Protein 5VR1 (pdb70)

Foldseek 3Di:
DADAVVPPNRHPVVD

Radius of gyration: 6.07 Å; Cα contacts (8 Å, |Δi|>4): 18; chains: 1; bounding box: 7×12×15 Å

Structure (mmCIF, N/CA/C/O backbone):
data_5VR1
#
_entry.id   5VR1
#
loop_
_atom_site.group_PDB
_atom_site.id
_atom_site.type_symbol
_atom_site.label_atom_id
_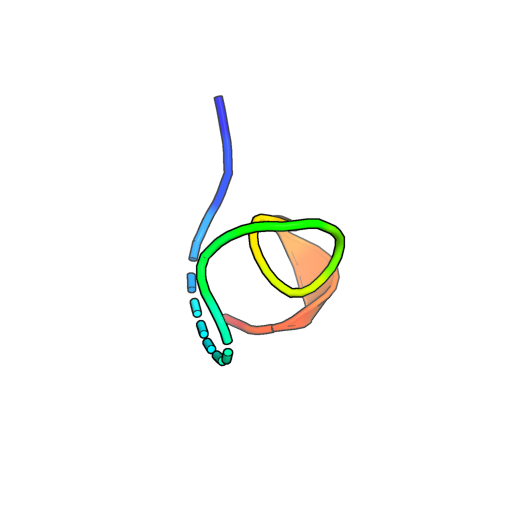atom_site.label_alt_id
_atom_site.label_comp_id
_atom_site.label_asym_id
_atom_site.label_entity_id
_atom_site.label_seq_id
_atom_site.pdbx_PDB_ins_code
_atom_site.Cartn_x
_atom_site.Cartn_y
_atom_site.Cartn_z
_atom_site.occupancy
_atom_site.B_iso_or_equiv
_atom_site.auth_seq_id
_atom_site.auth_comp_id
_atom_site.auth_asym_id
_atom_site.auth_atom_id
_atom_site.pdbx_PDB_model_num
ATOM 1 N N . ASP A 1 1 ? 1.328 0.000 0.000 1.00 4.00 1 ASP A N 1
ATOM 2 C CA . ASP A 1 1 ? 2.093 -0.001 -1.242 1.00 0.02 1 ASP A CA 1
ATOM 3 C C . ASP A 1 1 ? 2.955 -1.255 -1.348 1.00 74.34 1 ASP A C 1
ATOM 4 O O . ASP A 1 1 ? 4.182 -1.175 -1.416 1.00 14.22 1 ASP A O 1
ATOM 13 N N . CYS A 1 2 ? 2.305 -2.414 -1.362 1.00 75.11 2 CYS A N 1
ATOM 14 C CA . CYS A 1 2 ? 3.010 -3.686 -1.459 1.00 30.33 2 CYS A CA 1
ATOM 15 C C . CYS A 1 2 ? 2.059 -4.805 -1.873 1.00 61.54 2 CYS A C 1
ATOM 16 O O . CYS A 1 2 ? 0.887 -4.564 -2.162 1.00 53.04 2 CYS A O 1
ATOM 23 N N . CYS A 1 3 ? 2.572 -6.031 -1.900 1.00 5.20 3 CYS A N 1
ATOM 24 C CA . CYS A 1 3 ? 1.771 -7.188 -2.279 1.00 20.11 3 CYS A CA 1
ATOM 25 C C . CYS A 1 3 ? 1.887 -8.295 -1.235 1.00 74.20 3 CYS A C 1
ATOM 26 O O . CYS A 1 3 ? 2.764 -9.160 -1.285 1.00 21.33 3 CYS A O 1
ATOM 48 N N . CYS A 1 5 ? 2.784 -10.399 1.683 1.00 61.11 5 CYS A N 1
ATOM 49 C CA . CYS A 1 5 ? 3.137 -11.778 2.000 1.00 12.44 5 CYS A CA 1
ATOM 50 C C . CYS A 1 5 ? 3.160 -11.999 3.510 1.00 23.11 5 CYS A C 1
ATOM 51 O O . CYS A 1 5 ? 3.138 -11.065 4.315 1.00 52.23 5 CYS A O 1
ATOM 73 N N . ALA A 1 7 ? 4.123 -12.633 6.347 1.00 74.13 7 ALA A N 1
ATOM 74 C CA . ALA A 1 7 ? 4.779 -12.142 7.552 1.00 34.32 7 ALA A CA 1
ATOM 75 C C . ALA A 1 7 ? 4.175 -10.817 8.005 1.00 32.21 7 ALA A C 1
ATOM 76 O O . ALA A 1 7 ? 3.931 -10.609 9.193 1.00 41.42 7 ALA A O 1
ATOM 83 N N . GLY A 1 8 ? 3.936 -9.923 7.050 1.00 62.51 8 GLY A N 1
ATOM 84 C CA . GLY A 1 8 ? 3.364 -8.629 7.371 1.00 33.33 8 GLY A CA 1
ATOM 85 C C . GLY A 1 8 ? 4.420 -7.594 7.703 1.00 21.21 8 GLY A C 1
ATOM 86 O O . GLY A 1 8 ? 4.236 -6.405 7.445 1.00 22.11 8 GLY A O 1
ATOM 90 N N . ALA A 1 9 ? 5.529 -8.047 8.278 1.00 4.45 9 ALA A N 1
ATOM 91 C CA . ALA A 1 9 ? 6.619 -7.151 8.646 1.00 63.11 9 ALA A CA 1
ATOM 92 C C . ALA A 1 9 ? 7.334 -6.619 7.408 1.00 33.21 9 ALA A C 1
ATOM 93 O O . ALA A 1 9 ? 7.087 -5.495 6.972 1.00 42.41 9 ALA A O 1
ATOM 100 N N . VAL A 1 10 ? 8.221 -7.434 6.846 1.00 33.42 10 VAL A N 1
ATOM 101 C CA . VAL A 1 10 ? 8.971 -7.046 5.658 1.00 11.30 10 VAL A CA 1
ATOM 102 C C . VAL A 1 10 ? 8.464 -7.781 4.423 1.00 74.32 10 VAL A C 1
ATOM 103 O O . VAL A 1 10 ? 8.864 -7.478 3.299 1.00 42.21 10 VAL A O 1
ATOM 116 N N . ARG A 1 11 ? 7.579 -8.750 4.639 1.00 4.41 11 ARG A N 1
ATOM 117 C CA . ARG A 1 11 ? 7.017 -9.530 3.543 1.00 2.41 11 ARG A CA 1
ATOM 118 C C . ARG A 1 11 ? 6.103 -8.669 2.676 1.00 1.21 11 ARG A C 1
ATOM 119 O O . ARG A 1 11 ? 5.686 -9.082 1.594 1.00 73.40 11 ARG A O 1
ATOM 140 N N . CYS A 1 12 ? 5.795 -7.470 3.159 1.00 43.30 12 CYS A N 1
ATOM 141 C CA . CYS A 1 12 ? 4.930 -6.550 2.430 1.00 62.21 12 CYS A CA 1
ATOM 142 C C . CYS A 1 12 ? 5.700 -5.848 1.315 1.00 13.31 12 CYS A C 1
ATOM 143 O O . CYS A 1 12 ? 6.093 -4.689 1.453 1.00 23.41 12 CYS A O 1
ATOM 150 N N . ARG A 1 13 ? 5.910 -6.557 0.211 1.00 51.10 13 ARG A N 1
ATOM 151 C CA . ARG A 1 13 ? 6.633 -6.002 -0.927 1.00 73.33 13 ARG A CA 1
ATOM 152 C C . ARG A 1 13 ? 5.946 -6.371 -2.239 1.00 64.32 13 ARG A C 1
ATOM 153 O O . ARG A 1 13 ? 5.325 -7.429 -2.351 1.00 44.52 13 ARG A O 1
ATOM 174 N N . PHE A 1 14 ? 6.062 -5.493 -3.229 1.00 44.53 14 PHE A N 1
ATOM 175 C CA . PHE A 1 14 ? 5.452 -5.725 -4.533 1.00 42.12 14 PHE A CA 1
ATOM 176 C C . PHE A 1 14 ? 6.054 -6.957 -5.204 1.00 12.55 14 PHE A C 1
ATOM 177 O O . PHE A 1 14 ? 5.395 -7.628 -5.997 1.00 23.41 14 PHE A O 1
ATOM 194 N N . ALA A 1 15 ? 7.310 -7.246 -4.879 1.00 14.35 15 ALA A N 1
ATOM 195 C CA . ALA A 1 15 ? 8.000 -8.396 -5.447 1.00 62.43 15 ALA A CA 1
ATOM 196 C C . ALA A 1 15 ? 7.267 -9.693 -5.121 1.00 60.11 15 ALA A C 1
ATOM 197 O O . ALA A 1 15 ? 7.249 -10.627 -5.924 1.00 11.14 15 ALA A O 1
ATOM 204 N N . CYS A 1 16 ? 6.664 -9.745 -3.938 1.00 53.33 16 CYS A N 1
ATOM 205 C CA . CYS A 1 16 ? 5.930 -10.927 -3.505 1.00 34.33 16 CYS A CA 1
ATOM 206 C C . CYS A 1 16 ? 4.873 -11.319 -4.534 1.00 22.42 16 CYS A C 1
ATOM 207 O O . CYS A 1 16 ? 4.606 -12.503 -4.746 1.00 11.43 16 CYS A O 1
ATOM 214 N N . CYS A 1 17 ? 4.276 -10.318 -5.171 1.00 35.02 17 CYS A N 1
ATOM 215 C CA . CYS A 1 17 ? 3.248 -10.556 -6.178 1.00 23.15 17 CYS A CA 1
ATOM 216 C C . CYS A 1 17 ? 3.810 -11.358 -7.348 1.00 75.31 17 CYS A C 1
ATOM 217 O O . CYS A 1 17 ? 4.707 -10.900 -8.054 1.00 3.10 17 CYS A O 1
ATOM 227 N N . ASP A 1 1 ? 2.980 1.190 -0.435 1.00 32.04 1 ASP A N 2
ATOM 228 C CA . ASP A 1 1 ? 2.180 0.077 -0.932 1.00 62.34 1 ASP A CA 2
ATOM 229 C C . ASP A 1 1 ? 3.032 -1.179 -1.084 1.00 64.42 1 ASP A C 2
ATOM 230 O O . ASP A 1 1 ? 4.259 -1.105 -1.164 1.00 50.51 1 ASP A O 2
ATOM 239 N N . CYS A 1 2 ? 2.375 -2.333 -1.122 1.00 72.42 2 CYS A N 2
ATOM 240 C CA . CYS A 1 2 ? 3.071 -3.607 -1.263 1.00 11.43 2 CYS A CA 2
ATOM 241 C C . CYS A 1 2 ? 2.109 -4.707 -1.703 1.00 3.30 2 CYS A C 2
ATOM 242 O O . CYS A 1 2 ? 0.937 -4.449 -1.978 1.00 10.44 2 CYS A O 2
ATOM 249 N N . CYS A 1 3 ? 2.613 -5.934 -1.768 1.00 25.42 3 CYS A N 2
ATOM 250 C CA . CYS A 1 3 ? 1.801 -7.075 -2.174 1.00 42.35 3 CYS A CA 2
ATOM 251 C C . CYS A 1 3 ? 1.914 -8.211 -1.162 1.00 74.24 3 CYS A C 2
ATOM 252 O O . CYS A 1 3 ? 2.776 -9.089 -1.248 1.00 50.50 3 CYS A O 2
ATOM 274 N N . CYS A 1 5 ? 2.796 -10.391 1.800 1.00 33.53 5 CYS A N 2
ATOM 275 C CA . CYS A 1 5 ? 3.124 -11.782 2.091 1.00 43.22 5 CYS A CA 2
ATOM 276 C C . CYS A 1 5 ? 3.184 -12.023 3.596 1.00 22.44 5 CYS A C 2
ATOM 277 O O . CYS A 1 5 ? 3.268 -11.101 4.410 1.00 14.42 5 CYS A O 2
ATOM 299 N N . ALA A 1 7 ? 4.194 -12.770 6.389 1.00 34.42 7 ALA A N 2
ATOM 300 C CA . ALA A 1 7 ? 4.931 -12.350 7.574 1.00 30.22 7 ALA A CA 2
ATOM 301 C C . ALA A 1 7 ? 4.392 -11.031 8.117 1.00 45.34 7 ALA A C 2
ATOM 302 O O . ALA A 1 7 ? 4.220 -10.869 9.324 1.00 40.21 7 ALA A O 2
ATOM 309 N N . GLY A 1 8 ? 4.129 -10.089 7.216 1.00 40.14 8 GLY A N 2
ATOM 310 C CA . GLY A 1 8 ? 3.614 -8.795 7.624 1.00 74.21 8 GLY A CA 2
ATOM 311 C C . GLY A 1 8 ? 4.717 -7.809 7.952 1.00 51.10 8 GLY A C 2
ATOM 312 O O . GLY A 1 8 ? 4.556 -6.603 7.765 1.00 23.14 8 GLY A O 2
ATOM 316 N N . ALA A 1 9 ? 5.840 -8.322 8.444 1.00 51.31 9 ALA A N 2
ATOM 317 C CA . ALA A 1 9 ? 6.974 -7.478 8.799 1.00 41.55 9 ALA A CA 2
ATOM 318 C C . ALA A 1 9 ? 7.616 -6.871 7.556 1.00 44.42 9 ALA A C 2
ATOM 319 O O . ALA A 1 9 ? 7.370 -5.712 7.220 1.00 73.21 9 ALA A O 2
ATOM 326 N N . VAL A 1 10 ? 8.442 -7.660 6.877 1.00 65.14 10 VAL A N 2
ATOM 327 C CA . VAL A 1 10 ? 9.120 -7.200 5.670 1.00 23.34 10 VAL A CA 2
ATOM 328 C C . VAL A 1 10 ? 8.581 -7.909 4.433 1.00 21.10 10 VAL A C 2
ATOM 329 O O . VAL A 1 10 ? 8.990 -7.616 3.310 1.00 64.05 10 VAL A O 2
ATOM 342 N N . ARG A 1 11 ? 7.660 -8.843 4.647 1.00 52.20 11 ARG A N 2
ATOM 343 C CA . ARG A 1 11 ? 7.064 -9.594 3.549 1.00 64.42 11 ARG A CA 2
ATOM 344 C C . ARG A 1 11 ? 6.154 -8.702 2.710 1.00 33.43 11 ARG A C 2
ATOM 345 O O . ARG A 1 11 ? 5.695 -9.098 1.638 1.00 32.23 11 ARG A O 2
ATOM 366 N N . CYS A 1 12 ? 5.896 -7.497 3.206 1.00 54.21 12 CYS A N 2
ATOM 367 C CA . CYS A 1 12 ? 5.039 -6.548 2.504 1.00 23.22 12 CYS A CA 2
ATOM 368 C C . CYS A 1 12 ? 5.803 -5.854 1.381 1.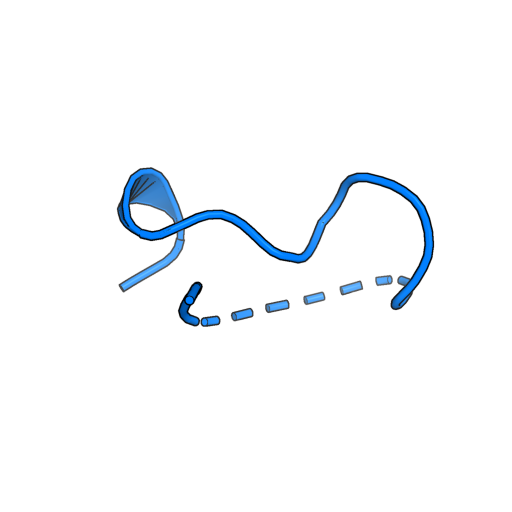00 44.35 12 CYS A C 2
ATOM 369 O O . CYS A 1 12 ? 6.251 -4.717 1.531 1.00 42.22 12 CYS A O 2
ATOM 376 N N . ARG A 1 13 ? 5.948 -6.546 0.255 1.00 12.41 13 ARG A N 2
ATOM 377 C CA . ARG A 1 13 ? 6.658 -5.996 -0.894 1.00 21.44 13 ARG A CA 2
ATOM 378 C C . ARG A 1 13 ? 5.916 -6.306 -2.190 1.00 51.34 13 ARG A C 2
ATOM 379 O O . ARG A 1 13 ? 5.281 -7.352 -2.320 1.00 73.41 13 ARG A O 2
ATOM 400 N N . PHE A 1 14 ? 6.000 -5.388 -3.148 1.00 2.13 14 PHE A N 2
ATOM 401 C CA . PHE A 1 14 ? 5.336 -5.562 -4.434 1.00 54.51 14 PHE A CA 2
ATOM 402 C C . PHE A 1 14 ? 5.932 -6.739 -5.200 1.00 2.30 14 PHE A C 2
ATOM 403 O O . PHE A 1 14 ? 5.263 -7.358 -6.027 1.00 24.14 14 PHE A O 2
ATOM 420 N N . ALA A 1 15 ? 7.196 -7.041 -4.919 1.00 14.42 15 ALA A N 2
ATOM 421 C CA . ALA A 1 15 ? 7.883 -8.143 -5.579 1.00 74.42 15 ALA A CA 2
ATOM 422 C C . ALA A 1 15 ? 7.148 -9.461 -5.355 1.00 4.13 15 ALA A C 2
ATOM 423 O O . ALA A 1 15 ? 7.180 -10.354 -6.202 1.00 41.43 15 ALA A O 2
ATOM 430 N N . CYS A 1 16 ? 6.488 -9.577 -4.207 1.00 50.24 16 CYS A N 2
ATOM 431 C CA . CYS A 1 16 ? 5.746 -10.786 -3.870 1.00 43.31 16 CYS A CA 2
ATOM 432 C C . CYS A 1 16 ? 4.689 -11.088 -4.928 1.00 13.12 16 CYS A C 2
ATOM 433 O O . CYS A 1 16 ? 4.444 -12.247 -5.264 1.00 65.02 16 CYS A O 2
ATOM 440 N N . CYS A 1 17 ? 4.064 -10.037 -5.449 1.00 31.22 17 CYS A N 2
ATOM 441 C CA . CYS A 1 17 ? 3.032 -10.188 -6.468 1.00 24.21 17 CYS A CA 2
ATOM 442 C C . CYS A 1 17 ? 3.578 -10.922 -7.690 1.00 20.15 17 CYS A C 2
ATOM 443 O O . CYS A 1 17 ? 3.045 -11.955 -8.095 1.00 42.41 17 CYS A O 2
ATOM 453 N N . ASP A 1 1 ? 2.657 0.869 0.216 1.00 23.14 1 ASP A N 3
ATOM 454 C CA . ASP A 1 1 ? 2.179 0.073 -0.908 1.00 43.24 1 ASP A CA 3
ATOM 455 C C . ASP A 1 1 ? 3.013 -1.194 -1.071 1.00 34.35 1 ASP A C 3
ATOM 456 O O . ASP A 1 1 ? 4.239 -1.136 -1.169 1.00 13.34 1 ASP A O 3
ATOM 465 N N . CYS A 1 2 ? 2.339 -2.340 -1.097 1.00 3.51 2 CYS A N 3
ATOM 466 C CA . CYS A 1 2 ? 3.016 -3.622 -1.245 1.00 65.04 2 CYS A CA 3
ATOM 467 C C . CYS A 1 2 ? 2.033 -4.711 -1.664 1.00 31.35 2 CYS A C 3
ATOM 468 O O . CYS A 1 2 ? 0.859 -4.440 -1.915 1.00 54.42 2 CYS A O 3
ATOM 475 N N . CYS A 1 3 ? 2.521 -5.945 -1.735 1.00 73.22 3 CYS A N 3
ATOM 476 C CA . CYS A 1 3 ? 1.687 -7.076 -2.123 1.00 34.55 3 CYS A CA 3
ATOM 477 C C . CYS A 1 3 ? 1.807 -8.212 -1.111 1.00 33.52 3 CYS A C 3
ATOM 478 O O . CYS A 1 3 ? 2.665 -9.093 -1.206 1.00 74.30 3 CYS A O 3
ATOM 500 N N . CYS A 1 5 ? 2.741 -10.414 1.696 1.00 54.11 5 CYS A N 3
ATOM 501 C CA . CYS A 1 5 ? 3.074 -11.807 1.964 1.00 22.54 5 CYS A CA 3
ATOM 502 C C . CYS A 1 5 ? 3.142 -12.071 3.466 1.00 62.01 5 CYS A C 3
ATOM 503 O O . CYS A 1 5 ? 3.169 -11.159 4.296 1.00 43.04 5 CYS A O 3
ATOM 525 N N . ALA A 1 7 ? 4.182 -12.806 6.250 1.00 21.34 7 ALA A N 3
ATOM 526 C CA . ALA A 1 7 ? 4.890 -12.365 7.446 1.00 54.22 7 ALA A CA 3
ATOM 527 C C . ALA A 1 7 ? 4.326 -11.045 7.961 1.00 4.30 7 ALA A C 3
ATOM 528 O O . ALA A 1 7 ? 4.130 -10.869 9.163 1.00 71.13 7 ALA A O 3
ATOM 535 N N . GLY A 1 8 ? 4.069 -10.118 7.043 1.00 10.31 8 GLY A N 3
ATOM 536 C CA . GLY A 1 8 ? 3.532 -8.825 7.425 1.00 54.22 8 GLY A CA 3
ATOM 537 C C . GLY A 1 8 ? 4.618 -7.813 7.730 1.00 51.42 8 GLY A C 3
ATOM 538 O O . GLY A 1 8 ? 4.442 -6.616 7.503 1.00 12.13 8 GLY A O 3
ATOM 542 N N . ALA A 1 9 ? 5.744 -8.293 8.247 1.00 70.12 9 ALA A N 3
ATOM 543 C CA . ALA A 1 9 ? 6.863 -7.422 8.583 1.00 11.42 9 ALA A CA 3
ATOM 544 C C . ALA A 1 9 ? 7.535 -6.881 7.326 1.00 61.14 9 ALA A C 3
ATOM 545 O O . ALA A 1 9 ? 7.278 -5.752 6.908 1.00 15.13 9 ALA A O 3
ATOM 552 N N . VAL A 1 10 ? 8.399 -7.694 6.726 1.00 73.33 10 VAL A N 3
ATOM 553 C CA . VAL A 1 10 ? 9.108 -7.298 5.515 1.00 10.41 10 VAL A CA 3
ATOM 554 C C . VAL A 1 10 ? 8.514 -7.973 4.284 1.00 24.31 10 VAL A C 3
ATOM 555 O O . VAL A 1 10 ? 8.816 -7.598 3.151 1.00 4.12 10 VAL A O 3
ATOM 568 N N . ARG A 1 11 ? 7.668 -8.972 4.514 1.00 1.22 11 ARG A N 3
ATOM 569 C CA . ARG A 1 11 ? 7.032 -9.701 3.424 1.00 41.14 11 ARG A CA 3
ATOM 570 C C . ARG A 1 11 ? 6.114 -8.785 2.620 1.00 14.01 11 ARG A C 3
ATOM 571 O O . ARG A 1 11 ? 5.672 -9.136 1.526 1.00 51.05 11 ARG A O 3
ATOM 592 N N . CYS A 1 12 ? 5.830 -7.610 3.171 1.00 54.52 12 CYS A N 3
ATOM 593 C CA . CYS A 1 12 ? 4.963 -6.643 2.507 1.00 3.22 12 CYS A CA 3
ATOM 594 C C . CYS A 1 12 ? 5.716 -5.905 1.404 1.00 63.12 12 CYS A C 3
ATOM 595 O O . CYS A 1 12 ? 6.068 -4.735 1.554 1.00 43.02 12 CYS A O 3
ATOM 602 N N . ARG A 1 13 ? 5.960 -6.598 0.296 1.00 15.10 13 ARG A N 3
ATOM 603 C CA . ARG A 1 13 ? 6.671 -6.010 -0.832 1.00 42.52 13 ARG A CA 3
ATOM 604 C C . ARG A 1 13 ? 5.954 -6.311 -2.145 1.00 15.14 13 ARG A C 3
ATOM 605 O O . ARG A 1 13 ? 5.302 -7.346 -2.285 1.00 24.43 13 ARG A O 3
ATOM 626 N N . PHE A 1 14 ? 6.077 -5.399 -3.103 1.00 53.13 14 PHE A N 3
ATOM 627 C CA . PHE A 1 14 ? 5.439 -5.566 -4.404 1.00 33.01 14 PHE A CA 3
ATOM 628 C C . PHE A 1 14 ? 5.995 -6.787 -5.130 1.00 23.42 14 PHE A C 3
ATOM 629 O O . PHE A 1 14 ? 5.312 -7.401 -5.948 1.00 75.14 14 PHE A O 3
ATOM 646 N N . ALA A 1 15 ? 7.241 -7.133 -4.823 1.00 63.44 15 ALA A N 3
ATOM 647 C CA . ALA A 1 15 ? 7.890 -8.281 -5.445 1.00 20.44 15 ALA A CA 3
ATOM 648 C C . ALA A 1 15 ? 7.120 -9.567 -5.161 1.00 42.22 15 ALA A C 3
ATOM 649 O O . ALA A 1 15 ? 7.054 -10.462 -6.005 1.00 14.45 15 ALA A O 3
ATOM 656 N N . CYS A 1 16 ? 6.540 -9.653 -3.969 1.00 2.13 16 CYS A N 3
ATOM 657 C CA . CYS A 1 16 ? 5.776 -10.829 -3.573 1.00 34.42 16 CYS A CA 3
ATOM 658 C C . CYS A 1 16 ? 4.712 -11.163 -4.615 1.00 65.33 16 CYS A C 3
ATOM 659 O O . CYS A 1 16 ? 4.398 -12.331 -4.845 1.00 35.40 16 CYS A O 3
ATOM 666 N N . CYS A 1 17 ? 4.163 -10.130 -5.244 1.00 10.41 17 CYS A N 3
ATOM 667 C CA . CYS A 1 17 ? 3.135 -10.311 -6.262 1.00 24.31 17 CYS A CA 3
ATOM 668 C C . CYS A 1 17 ? 3.690 -11.068 -7.466 1.00 11.43 17 CYS A C 3
ATOM 669 O O . CYS A 1 17 ? 4.852 -10.902 -7.834 1.00 4.21 17 CYS A O 3
ATOM 679 N N . ASP A 1 1 ? 2.984 0.866 0.018 1.00 71.33 1 ASP A N 4
ATOM 680 C CA . ASP A 1 1 ? 2.458 0.015 -1.044 1.00 23.35 1 ASP A CA 4
ATOM 681 C C . ASP A 1 1 ? 3.275 -1.268 -1.166 1.00 42.23 1 ASP A C 4
ATOM 682 O O . ASP A 1 1 ? 4.504 -1.230 -1.232 1.00 43.12 1 ASP A O 4
ATOM 691 N N . CYS A 1 2 ? 2.585 -2.403 -1.196 1.00 15.44 2 CYS A N 4
ATOM 692 C CA . CYS A 1 2 ? 3.245 -3.698 -1.309 1.00 13.53 2 CYS A CA 4
ATOM 693 C C . CYS A 1 2 ? 2.256 -4.776 -1.740 1.00 74.44 2 CYS A C 4
ATOM 694 O O . CYS A 1 2 ? 1.093 -4.490 -2.028 1.00 1.42 2 CYS A O 4
ATOM 701 N N . CYS A 1 3 ? 2.725 -6.019 -1.783 1.00 43.33 3 CYS A N 4
ATOM 702 C CA . CYS A 1 3 ? 1.884 -7.142 -2.180 1.00 2.44 3 CYS A CA 4
ATOM 703 C C . CYS A 1 3 ? 1.959 -8.267 -1.151 1.00 40.35 3 CYS A C 4
ATOM 704 O O . CYS A 1 3 ? 2.802 -9.165 -1.216 1.00 14.10 3 CYS A O 4
ATOM 726 N N . CYS A 1 5 ? 2.773 -10.437 1.781 1.00 20.34 5 CYS A N 4
ATOM 727 C CA . CYS A 1 5 ? 3.070 -11.832 2.085 1.00 73.01 5 CYS A CA 4
ATOM 728 C C . CYS A 1 5 ? 3.104 -12.065 3.593 1.00 70.24 5 CYS A C 4
ATOM 729 O O . CYS A 1 5 ? 3.188 -11.139 4.402 1.00 14.41 5 CYS A O 4
ATOM 751 N N . ALA A 1 7 ? 4.061 -12.807 6.405 1.00 50.15 7 ALA A N 4
ATOM 752 C CA . ALA A 1 7 ? 4.786 -12.389 7.598 1.00 61.11 7 ALA A CA 4
ATOM 753 C C . ALA A 1 7 ? 4.264 -11.054 8.118 1.00 21.22 7 ALA A C 4
ATOM 754 O O . ALA A 1 7 ? 4.075 -10.877 9.321 1.00 53.32 7 ALA A O 4
ATOM 761 N N . GLY A 1 8 ? 4.034 -10.117 7.204 1.00 51.33 8 GLY A N 4
ATOM 762 C CA . GLY A 1 8 ? 3.537 -8.809 7.590 1.00 33.34 8 GLY A CA 4
ATOM 763 C C . GLY A 1 8 ? 4.653 -7.838 7.919 1.00 64.31 8 GLY A C 4
ATOM 764 O O . GLY A 1 8 ? 4.516 -6.632 7.716 1.00 61.42 8 GLY A O 4
ATOM 768 N N . ALA A 1 9 ? 5.762 -8.364 8.430 1.00 72.44 9 ALA A N 4
ATOM 769 C CA . ALA A 1 9 ? 6.907 -7.536 8.787 1.00 54.24 9 ALA A CA 4
ATOM 770 C C . ALA A 1 9 ? 7.583 -6.969 7.543 1.00 12.51 9 ALA A C 4
ATOM 771 O O . ALA A 1 9 ? 7.359 -5.816 7.173 1.00 14.14 9 ALA A O 4
ATOM 778 N N . VAL A 1 10 ? 8.412 -7.785 6.901 1.00 23.45 10 VAL A N 4
ATOM 779 C CA . VAL A 1 10 ? 9.121 -7.365 5.699 1.00 42.22 10 VAL A CA 4
ATOM 780 C C . VAL A 1 10 ? 8.565 -8.060 4.461 1.00 32.14 10 VAL A C 4
ATOM 781 O O . VAL A 1 10 ? 8.958 -7.755 3.336 1.00 42.34 10 VAL A O 4
ATOM 794 N N . ARG A 1 11 ? 7.647 -8.996 4.678 1.00 32.41 11 ARG A N 4
ATOM 795 C CA . ARG A 1 11 ? 7.036 -9.736 3.580 1.00 22.22 11 ARG A CA 4
ATOM 796 C C . ARG A 1 11 ? 6.153 -8.824 2.735 1.00 53.54 11 ARG A C 4
ATOM 797 O O . ARG A 1 11 ? 5.712 -9.200 1.648 1.00 24.42 11 ARG A O 4
ATOM 818 N N . CYS A 1 12 ? 5.897 -7.622 3.241 1.00 50.24 12 CYS A N 4
ATOM 819 C CA . CYS A 1 12 ? 5.066 -6.655 2.534 1.00 53.02 12 CYS A CA 4
ATOM 820 C C . CYS A 1 12 ? 5.858 -5.960 1.430 1.00 61.51 12 CYS A C 4
ATOM 821 O O . CYS A 1 12 ? 6.336 -4.839 1.606 1.00 75.43 12 CYS A O 4
ATOM 828 N N . ARG A 1 13 ? 5.993 -6.635 0.293 1.00 43.44 13 ARG A N 4
ATOM 829 C CA . ARG A 1 13 ? 6.728 -6.083 -0.840 1.00 21.35 13 ARG A CA 4
ATOM 830 C C . ARG A 1 13 ? 6.039 -6.430 -2.156 1.00 14.31 13 ARG A C 4
ATOM 831 O O . ARG A 1 13 ? 5.423 -7.488 -2.287 1.00 11.13 13 ARG A O 4
ATOM 852 N N . PHE A 1 14 ? 6.146 -5.531 -3.129 1.00 11.44 14 PHE A N 4
ATOM 853 C CA . PHE A 1 14 ? 5.532 -5.740 -4.434 1.00 74.15 14 PHE A CA 4
ATOM 854 C C . PHE A 1 14 ? 6.136 -6.956 -5.131 1.00 50.31 14 PHE A C 4
ATOM 855 O O . PHE A 1 14 ? 5.478 -7.614 -5.936 1.00 32.22 14 PHE A O 4
ATOM 872 N N . ALA A 1 15 ? 7.394 -7.246 -4.816 1.00 31.34 15 ALA A N 4
ATOM 873 C CA . ALA A 1 15 ? 8.087 -8.383 -5.409 1.00 43.32 15 ALA A CA 4
ATOM 874 C C . ALA A 1 15 ? 7.271 -9.662 -5.261 1.00 23.42 15 ALA A C 4
ATOM 875 O O . ALA A 1 15 ? 7.290 -10.528 -6.136 1.00 50.04 15 ALA A O 4
ATOM 882 N N . CYS A 1 16 ? 6.556 -9.776 -4.147 1.00 32.41 16 CYS A N 4
ATOM 883 C CA . CYS A 1 16 ? 5.734 -10.951 -3.882 1.00 54.15 16 CYS A CA 4
ATOM 884 C C . CYS A 1 16 ? 4.707 -11.157 -4.992 1.00 71.25 16 CYS A C 4
ATOM 885 O O . CYS A 1 16 ? 4.378 -12.290 -5.346 1.00 51.14 16 CYS A O 4
ATOM 892 N N . CYS A 1 17 ? 4.204 -10.055 -5.538 1.00 43.12 17 CYS A N 4
ATOM 893 C CA . CYS A 1 17 ? 3.215 -10.113 -6.608 1.00 3.13 17 CYS A CA 4
ATOM 894 C C . CYS A 1 17 ? 3.827 -10.683 -7.884 1.00 42.22 17 CYS A C 4
ATOM 895 O O . CYS A 1 17 ? 4.993 -10.435 -8.190 1.00 41.20 17 CYS A O 4
ATOM 905 N N . ASP A 1 1 ? 3.010 1.255 -0.779 1.00 25.11 1 ASP A N 5
ATOM 906 C CA . ASP A 1 1 ? 2.170 0.068 -0.887 1.00 15.33 1 ASP A CA 5
ATOM 907 C C . ASP A 1 1 ? 3.021 -1.190 -1.029 1.00 15.30 1 ASP A C 5
ATOM 908 O O . ASP A 1 1 ? 4.248 -1.117 -1.101 1.00 33.22 1 ASP A O 5
ATOM 917 N N . CYS A 1 2 ? 2.361 -2.343 -1.068 1.00 41.30 2 CYS A N 5
ATOM 918 C CA . CYS A 1 2 ? 3.056 -3.618 -1.200 1.00 12.50 2 CYS A CA 5
ATOM 919 C C . CYS A 1 2 ? 2.094 -4.718 -1.638 1.00 61.32 2 CYS A C 5
ATOM 920 O O . CYS A 1 2 ? 0.922 -4.460 -1.915 1.00 64.34 2 CYS A O 5
ATOM 927 N N . CYS A 1 3 ? 2.597 -5.947 -1.698 1.00 45.41 3 CYS A N 5
ATOM 928 C CA . CYS A 1 3 ? 1.785 -7.088 -2.102 1.00 40.44 3 CYS A CA 5
ATOM 929 C C . CYS A 1 3 ? 1.898 -8.222 -1.088 1.00 63.44 3 CYS A C 5
ATOM 930 O O . CYS A 1 3 ? 2.765 -9.096 -1.169 1.00 40.05 3 CYS A O 5
ATOM 952 N N . CYS A 1 5 ? 2.796 -10.407 1.794 1.00 1.24 5 CYS A N 5
ATOM 953 C CA . CYS A 1 5 ? 3.134 -11.797 2.077 1.00 43.53 5 CYS A CA 5
ATOM 954 C C . CYS A 1 5 ? 3.189 -12.048 3.581 1.00 73.43 5 CYS A C 5
ATOM 955 O O . CYS A 1 5 ? 3.250 -11.130 4.402 1.00 64.50 5 CYS A O 5
ATOM 977 N N . ALA A 1 7 ? 4.191 -12.795 6.375 1.00 51.04 7 ALA A N 5
ATOM 978 C CA . ALA A 1 7 ? 4.913 -12.370 7.568 1.00 73.34 7 ALA A CA 5
ATOM 979 C C . ALA A 1 7 ? 4.358 -11.056 8.106 1.00 41.20 7 ALA A C 5
ATOM 980 O O . ALA A 1 7 ? 4.172 -10.897 9.312 1.00 51.34 7 ALA A O 5
ATOM 987 N N . GLY A 1 8 ? 4.096 -10.115 7.203 1.00 24.14 8 GLY A N 5
ATOM 988 C CA . GLY A 1 8 ? 3.566 -8.826 7.608 1.00 65.03 8 GLY A CA 5
ATOM 989 C C . GLY A 1 8 ? 4.659 -7.828 7.937 1.00 55.44 8 GLY A C 5
ATOM 990 O O . GLY A 1 8 ? 4.486 -6.624 7.747 1.00 61.03 8 GLY A O 5
ATOM 994 N N . ALA A 1 9 ? 5.785 -8.328 8.433 1.00 45.42 9 ALA A N 5
ATOM 995 C CA . ALA A 1 9 ? 6.910 -7.471 8.789 1.00 52.04 9 ALA A CA 5
ATOM 996 C C . ALA A 1 9 ? 7.563 -6.878 7.545 1.00 11.40 9 ALA A C 5
ATOM 997 O O . ALA A 1 9 ? 7.304 -5.730 7.183 1.00 2.43 9 ALA A O 5
ATOM 1004 N N . VAL A 1 10 ? 8.412 -7.667 6.894 1.00 12.22 10 VAL A N 5
ATOM 1005 C CA . VAL A 1 10 ? 9.102 -7.219 5.690 1.00 20.33 10 VAL A CA 5
ATOM 1006 C C . VAL A 1 10 ? 8.548 -7.911 4.450 1.00 61.30 10 VAL A C 5
ATOM 1007 O O . VAL A 1 10 ? 8.919 -7.580 3.324 1.00 40.41 10 VAL A O 5
ATOM 1020 N N . ARG A 1 11 ? 7.658 -8.874 4.664 1.00 32.43 11 ARG A N 5
ATOM 1021 C CA . ARG A 1 11 ? 7.053 -9.614 3.563 1.00 33.34 11 ARG A CA 5
ATOM 1022 C C . ARG A 1 11 ? 6.136 -8.713 2.741 1.00 4.22 11 ARG A C 5
ATOM 1023 O O . ARG A 1 11 ? 5.701 -9.082 1.650 1.00 14.32 11 ARG A O 5
ATOM 1044 N N . CYS A 1 12 ? 5.847 -7.529 3.272 1.00 24.53 12 CYS A N 5
ATOM 1045 C CA . CYS A 1 12 ? 4.983 -6.575 2.589 1.00 15.05 12 CYS A CA 5
ATOM 1046 C C . CYS A 1 12 ? 5.746 -5.837 1.493 1.00 14.23 12 CYS A C 5
ATOM 1047 O O . CYS A 1 12 ? 6.209 -4.714 1.694 1.00 52.14 12 CYS A O 5
ATOM 1054 N N . ARG A 1 13 ? 5.872 -6.476 0.335 1.00 52.11 13 ARG A N 5
ATOM 1055 C CA . ARG A 1 13 ? 6.579 -5.881 -0.793 1.00 20.03 13 ARG A CA 5
ATOM 1056 C C . ARG A 1 13 ? 5.903 -6.244 -2.111 1.00 74.14 13 ARG A C 5
ATOM 1057 O O . ARG A 1 13 ? 5.329 -7.325 -2.250 1.00 44.23 13 ARG A O 5
ATOM 1078 N N . PHE A 1 14 ? 5.973 -5.334 -3.077 1.00 0.42 14 PHE A N 5
ATOM 1079 C CA . PHE A 1 14 ? 5.366 -5.557 -4.384 1.00 4.10 14 PHE A CA 5
ATOM 1080 C C . PHE A 1 14 ? 6.013 -6.746 -5.088 1.00 24.11 14 PHE A C 5
ATOM 1081 O O . PHE A 1 14 ? 5.379 -7.423 -5.896 1.00 35.54 14 PHE A O 5
ATOM 1098 N N . ALA A 1 15 ? 7.281 -6.993 -4.775 1.00 43.12 15 ALA A N 5
ATOM 1099 C CA . ALA A 1 15 ? 8.015 -8.100 -5.376 1.00 34.33 15 ALA A CA 5
ATOM 1100 C C . ALA A 1 15 ? 7.239 -9.407 -5.245 1.00 44.03 15 ALA A C 5
ATOM 1101 O O . ALA A 1 15 ? 7.287 -10.260 -6.132 1.00 21.22 15 ALA A O 5
ATOM 1108 N N . CYS A 1 16 ? 6.526 -9.558 -4.134 1.00 42.03 16 CYS A N 5
ATOM 1109 C CA . CYS A 1 16 ? 5.741 -10.761 -3.887 1.00 22.24 16 CYS A CA 5
ATOM 1110 C C . CYS A 1 16 ? 4.711 -10.976 -4.992 1.00 12.45 16 CYS A C 5
ATOM 1111 O O . CYS A 1 16 ? 4.407 -12.110 -5.361 1.00 31.32 16 CYS A O 5
ATOM 1118 N N . CYS A 1 17 ? 4.177 -9.878 -5.516 1.00 14.43 17 CYS A N 5
ATOM 1119 C CA . CYS A 1 17 ? 3.180 -9.943 -6.578 1.00 23.30 17 CYS A CA 5
ATOM 1120 C C . CYS A 1 17 ? 3.798 -10.466 -7.872 1.00 3.13 17 CYS A C 5
ATOM 1121 O O . CYS A 1 17 ? 3.347 -11.467 -8.427 1.00 31.11 17 CYS A O 5
ATOM 1131 N N . ASP A 1 1 ? 2.905 1.103 -0.341 1.00 74.13 1 ASP A N 6
ATOM 1132 C CA . ASP A 1 1 ? 2.202 0.040 -1.050 1.00 71.22 1 ASP A CA 6
ATOM 1133 C C . ASP A 1 1 ? 3.078 -1.203 -1.172 1.00 73.31 1 ASP A C 6
ATOM 1134 O O . ASP A 1 1 ? 4.305 -1.109 -1.218 1.00 74.25 1 ASP A O 6
ATOM 1143 N N . CYS A 1 2 ? 2.440 -2.368 -1.222 1.00 54.34 2 CYS A N 6
ATOM 1144 C CA . CYS A 1 2 ? 3.159 -3.630 -1.337 1.00 64.32 2 CYS A CA 6
ATOM 1145 C C . CYS A 1 2 ? 2.227 -4.748 -1.795 1.00 20.31 2 CYS A C 6
ATOM 1146 O O . CYS A 1 2 ? 1.059 -4.511 -2.103 1.00 14.54 2 CYS A O 6
ATOM 1153 N N . CYS A 1 3 ? 2.752 -5.968 -1.837 1.00 35.50 3 CYS A N 6
ATOM 1154 C CA . CYS A 1 3 ? 1.968 -7.124 -2.257 1.00 22.12 3 CYS A CA 6
ATOM 1155 C C . CYS A 1 3 ? 2.069 -8.251 -1.232 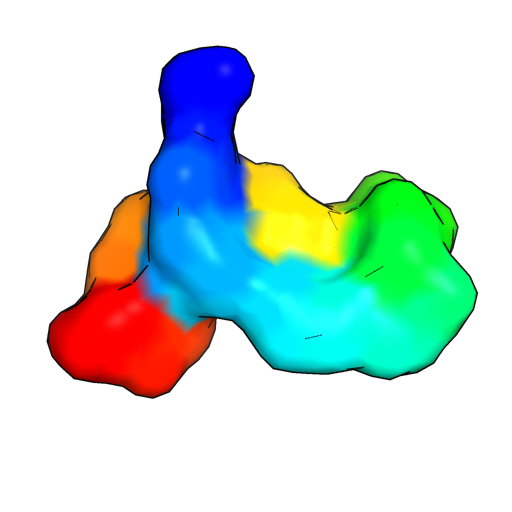1.00 51.34 3 CYS A C 6
ATOM 1156 O O . CYS A 1 3 ? 2.947 -9.115 -1.286 1.00 74.33 3 CYS A O 6
ATOM 1178 N N . CYS A 1 5 ? 2.916 -10.403 1.705 1.00 11.24 5 CYS A N 6
ATOM 1179 C CA . CYS A 1 5 ? 3.261 -11.787 2.008 1.00 10.40 5 CYS A CA 6
ATOM 1180 C C . CYS A 1 5 ? 3.300 -12.020 3.516 1.00 60.25 5 CYS A C 6
ATOM 1181 O O . CYS A 1 5 ? 3.353 -11.092 4.326 1.00 21.32 5 CYS A O 6
ATOM 1203 N N . ALA A 1 7 ? 4.271 -12.727 6.328 1.00 13.13 7 ALA A N 6
ATOM 1204 C CA . ALA A 1 7 ? 4.980 -12.287 7.523 1.00 14.15 7 ALA A CA 6
ATOM 1205 C C . ALA A 1 7 ? 4.415 -10.969 8.042 1.00 3.33 7 ALA A C 6
ATOM 1206 O O . ALA A 1 7 ? 4.217 -10.797 9.244 1.00 31.33 7 ALA A O 6
ATOM 1213 N N . GLY A 1 8 ? 4.159 -10.039 7.127 1.00 1.42 8 GLY A N 6
ATOM 1214 C CA . GLY A 1 8 ? 3.621 -8.747 7.513 1.00 71.15 8 GLY A CA 6
ATOM 1215 C C . GLY A 1 8 ? 4.706 -7.740 7.838 1.00 64.40 8 GLY A C 6
ATOM 1216 O O . GLY A 1 8 ? 4.530 -6.540 7.633 1.00 4.20 8 GLY A O 6
ATOM 1220 N N . ALA A 1 9 ? 5.832 -8.230 8.348 1.00 34.03 9 ALA A N 6
ATOM 1221 C CA . ALA A 1 9 ? 6.950 -7.365 8.703 1.00 52.45 9 ALA A CA 6
ATOM 1222 C C . ALA A 1 9 ? 7.610 -6.783 7.457 1.00 15.41 9 ALA A C 6
ATOM 1223 O O . ALA A 1 9 ? 7.345 -5.642 7.077 1.00 14.24 9 ALA A O 6
ATOM 1230 N N . VAL A 1 10 ? 8.471 -7.573 6.825 1.00 70.31 10 VAL A N 6
ATOM 1231 C CA . VAL A 1 10 ? 9.169 -7.136 5.622 1.00 73.45 10 VAL A CA 6
ATOM 1232 C C . VAL A 1 10 ? 8.630 -7.847 4.385 1.00 15.21 10 VAL A C 6
ATOM 1233 O O . VAL A 1 10 ? 9.013 -7.531 3.259 1.00 55.34 10 VAL A O 6
ATOM 1246 N N . ARG A 1 11 ? 7.738 -8.808 4.603 1.00 10.13 11 ARG A N 6
ATOM 1247 C CA . ARG A 1 11 ? 7.146 -9.564 3.506 1.00 20.34 11 ARG A CA 6
ATOM 1248 C C . ARG A 1 11 ? 6.236 -8.677 2.663 1.00 53.51 11 ARG A C 6
ATOM 1249 O O . ARG A 1 11 ? 5.815 -9.060 1.571 1.00 40.11 11 ARG A O 6
ATOM 1270 N N . CYS A 1 12 ? 5.935 -7.489 3.177 1.00 52.31 12 CYS A N 6
ATOM 1271 C CA . CYS A 1 12 ? 5.074 -6.546 2.473 1.00 71.12 12 CYS A CA 6
ATOM 1272 C C . CYS A 1 12 ? 5.849 -5.811 1.383 1.00 73.33 12 CYS A C 6
ATOM 1273 O O . CYS A 1 12 ? 6.293 -4.680 1.578 1.00 51.11 12 CYS A O 6
ATOM 1280 N N . ARG A 1 13 ? 6.006 -6.463 0.235 1.00 5.11 13 ARG A N 6
ATOM 1281 C CA . ARG A 1 13 ? 6.728 -5.872 -0.886 1.00 20.53 13 ARG A CA 6
ATOM 1282 C C . ARG A 1 13 ? 6.058 -6.225 -2.210 1.00 73.33 13 ARG A C 6
ATOM 1283 O O . ARG A 1 13 ? 5.474 -7.299 -2.356 1.00 32.41 13 ARG A O 6
ATOM 1304 N N . PHE A 1 14 ? 6.145 -5.314 -3.173 1.00 44.42 14 PHE A N 6
ATOM 1305 C CA . PHE A 1 14 ? 5.546 -5.527 -4.485 1.00 63.53 14 PHE A CA 6
ATOM 1306 C C . PHE A 1 14 ? 6.217 -6.693 -5.206 1.00 61.30 14 PHE A C 6
ATOM 1307 O O . PHE A 1 14 ? 5.610 -7.342 -6.057 1.00 63.44 14 PHE A O 6
ATOM 1324 N N . ALA A 1 15 ? 7.473 -6.952 -4.858 1.00 44.03 15 ALA A N 6
ATOM 1325 C CA . ALA A 1 15 ? 8.227 -8.040 -5.470 1.00 51.50 15 ALA A CA 6
ATOM 1326 C C . ALA A 1 15 ? 7.516 -9.375 -5.280 1.00 54.10 15 ALA A C 6
ATOM 1327 O O . ALA A 1 15 ? 7.607 -10.265 -6.127 1.00 14.54 15 ALA A O 6
ATOM 1334 N N . CYS A 1 16 ? 6.808 -9.509 -4.163 1.00 71.54 16 CYS A N 6
ATOM 1335 C CA . CYS A 1 16 ? 6.082 -10.737 -3.861 1.00 14.20 16 CYS A CA 6
ATOM 1336 C C . CYS A 1 16 ? 5.065 -11.051 -4.955 1.00 65.21 16 CYS A C 6
ATOM 1337 O O . CYS A 1 16 ? 4.848 -12.213 -5.301 1.00 10.03 16 CYS A O 6
ATOM 1344 N N . CYS A 1 17 ? 4.446 -10.008 -5.497 1.00 11.01 17 CYS A N 6
ATOM 1345 C CA . CYS A 1 17 ? 3.453 -10.171 -6.552 1.00 13.25 17 CYS A CA 6
ATOM 1346 C C . CYS A 1 17 ? 4.066 -10.840 -7.778 1.00 22.21 17 CYS A C 6
ATOM 1347 O O . CYS A 1 17 ? 5.125 -10.433 -8.255 1.00 52.14 17 CYS A O 6
ATOM 1357 N N . ASP A 1 1 ? 3.137 1.257 -0.901 1.00 20.31 1 ASP A N 7
ATOM 1358 C CA . ASP A 1 1 ? 2.293 0.071 -0.990 1.00 55.12 1 ASP A CA 7
ATOM 1359 C C . ASP A 1 1 ? 3.139 -1.190 -1.128 1.00 25.21 1 ASP A C 7
ATOM 1360 O O . ASP A 1 1 ? 4.368 -1.123 -1.186 1.00 13.11 1 ASP A O 7
ATOM 1369 N N . CYS A 1 2 ? 2.475 -2.340 -1.179 1.00 24.05 2 CYS A N 7
ATOM 1370 C CA . CYS A 1 2 ? 3.166 -3.617 -1.308 1.00 31.43 2 CYS A CA 7
ATOM 1371 C C . CYS A 1 2 ? 2.205 -4.711 -1.766 1.00 64.02 2 CYS A C 7
ATOM 1372 O O . CYS A 1 2 ? 1.040 -4.445 -2.063 1.00 64.14 2 CYS A O 7
ATOM 1379 N N . CYS A 1 3 ? 2.702 -5.942 -1.821 1.00 23.21 3 CYS A N 7
ATOM 1380 C CA . CYS A 1 3 ? 1.890 -7.077 -2.243 1.00 22.12 3 CYS A CA 7
ATOM 1381 C C . CYS A 1 3 ? 1.972 -8.212 -1.226 1.00 61.44 3 CYS A C 7
ATOM 1382 O O . CYS A 1 3 ? 2.827 -9.099 -1.295 1.00 14.04 3 CYS A O 7
ATOM 1404 N N . CYS A 1 5 ? 2.783 -10.398 1.731 1.00 24.54 5 CYS A N 7
ATOM 1405 C CA . CYS A 1 5 ? 3.093 -11.792 2.028 1.00 44.15 5 CYS A CA 7
ATOM 1406 C C . CYS A 1 5 ? 3.138 -12.031 3.534 1.00 14.00 5 CYS A C 7
ATOM 1407 O O . CYS A 1 5 ? 3.222 -11.107 4.347 1.00 63.32 5 CYS A O 7
ATOM 1429 N N . ALA A 1 7 ? 4.112 -12.775 6.337 1.00 13.31 7 ALA A N 7
ATOM 1430 C CA . ALA A 1 7 ? 4.842 -12.358 7.528 1.00 73.00 7 ALA A CA 7
ATOM 1431 C C . ALA A 1 7 ? 4.310 -11.032 8.062 1.00 62.12 7 ALA A C 7
ATOM 1432 O O . ALA A 1 7 ? 4.128 -10.865 9.267 1.00 73.41 7 ALA A O 7
ATOM 1439 N N . GLY A 1 8 ? 4.064 -10.090 7.156 1.00 62.41 8 GLY A N 7
ATOM 1440 C CA . GLY A 1 8 ? 3.557 -8.791 7.556 1.00 51.12 8 GLY A CA 7
ATOM 1441 C C . GLY A 1 8 ? 4.666 -7.807 7.869 1.00 4.32 8 GLY A C 7
ATOM 1442 O O . GLY A 1 8 ? 4.510 -6.602 7.672 1.00 25.03 8 GLY A O 7
ATOM 1446 N N . ALA A 1 9 ? 5.790 -8.320 8.360 1.00 34.31 9 ALA A N 7
ATOM 1447 C CA . ALA A 1 9 ? 6.929 -7.478 8.701 1.00 24.21 9 ALA A CA 7
ATOM 1448 C C . ALA A 1 9 ? 7.579 -6.900 7.448 1.00 24.55 9 ALA A C 7
ATOM 1449 O O . ALA A 1 9 ? 7.323 -5.755 7.076 1.00 63.54 9 ALA A O 7
ATOM 1456 N N . VAL A 1 10 ? 8.423 -7.700 6.802 1.00 14.35 10 VAL A N 7
ATOM 1457 C CA . VAL A 1 10 ? 9.109 -7.268 5.591 1.00 3.41 10 VAL A CA 7
ATOM 1458 C C . VAL A 1 10 ? 8.539 -7.961 4.359 1.00 54.31 10 VAL A C 7
ATOM 1459 O O . VAL A 1 10 ? 8.887 -7.624 3.227 1.00 4.23 10 VAL A O 7
ATOM 1472 N N . ARG A 1 11 ? 7.659 -8.931 4.587 1.00 51.54 11 ARG A N 7
ATOM 1473 C CA . ARG A 1 11 ? 7.040 -9.672 3.495 1.00 73.13 11 ARG A CA 7
ATOM 1474 C C . ARG A 1 11 ? 6.146 -8.762 2.657 1.00 10.14 11 ARG A C 7
ATOM 1475 O O . ARG A 1 11 ? 5.707 -9.135 1.569 1.00 34.44 11 ARG A O 7
ATOM 1496 N N . CYS A 1 12 ? 5.880 -7.566 3.172 1.00 23.02 12 CYS A N 7
ATOM 1497 C CA . CYS A 1 12 ? 5.039 -6.602 2.474 1.00 75.22 12 CYS A CA 7
ATOM 1498 C C . CYS A 1 12 ? 5.818 -5.904 1.363 1.00 12.52 12 CYS A C 7
ATOM 1499 O O . CYS A 1 12 ? 6.191 -4.737 1.491 1.00 35.25 12 CYS A O 7
ATOM 1506 N N . ARG A 1 13 ? 6.060 -6.625 0.274 1.00 71.13 13 ARG A N 7
ATOM 1507 C CA . ARG A 1 13 ? 6.795 -6.076 -0.859 1.00 2.52 13 ARG A CA 7
ATOM 1508 C C . ARG A 1 13 ? 6.064 -6.355 -2.169 1.00 1.32 13 ARG A C 7
ATOM 1509 O O . ARG A 1 13 ? 5.405 -7.384 -2.317 1.00 62.10 13 ARG A O 7
ATOM 1530 N N . PHE A 1 14 ? 6.185 -5.431 -3.116 1.00 52.32 14 PHE A N 7
ATOM 1531 C CA . PHE A 1 14 ? 5.534 -5.576 -4.413 1.00 64.23 14 PHE A CA 7
ATOM 1532 C C . PHE A 1 14 ? 6.118 -6.757 -5.185 1.00 14.43 14 PHE A C 7
ATOM 1533 O O . PHE A 1 14 ? 5.445 -7.359 -6.020 1.00 54.15 14 PHE A O 7
ATOM 1550 N N . ALA A 1 15 ? 7.374 -7.080 -4.898 1.00 22.42 15 ALA A N 7
ATOM 1551 C CA . ALA A 1 15 ? 8.048 -8.189 -5.563 1.00 3.34 15 ALA A CA 7
ATOM 1552 C C . ALA A 1 15 ? 7.298 -9.498 -5.345 1.00 33.05 15 ALA A C 7
ATOM 1553 O O . ALA A 1 15 ? 7.325 -10.390 -6.193 1.00 24.22 15 ALA A O 7
ATOM 1560 N N . CYS A 1 16 ? 6.628 -9.607 -4.202 1.00 72.41 16 CYS A N 7
ATOM 1561 C CA . CYS A 1 16 ? 5.870 -10.808 -3.871 1.00 62.23 16 CYS A CA 7
ATOM 1562 C C . CYS A 1 16 ? 4.819 -11.099 -4.938 1.00 70.44 16 CYS A C 7
ATOM 1563 O O . CYS A 1 16 ? 4.562 -12.256 -5.273 1.00 34.22 16 CYS A O 7
ATOM 1570 N N . CYS A 1 17 ? 4.215 -10.042 -5.470 1.00 13.02 17 CYS A N 7
ATOM 1571 C CA . CYS A 1 17 ? 3.191 -10.182 -6.499 1.00 25.23 17 CYS A CA 7
ATOM 1572 C C . CYS A 1 17 ? 3.741 -10.921 -7.716 1.00 4.53 17 CYS A C 7
ATOM 1573 O O . CYS A 1 17 ? 4.647 -10.434 -8.393 1.00 14.03 17 CYS A O 7
ATOM 1583 N N . ASP A 1 1 ? 2.693 0.819 0.030 1.00 4.24 1 ASP A N 8
ATOM 1584 C CA . ASP A 1 1 ? 2.281 0.000 -1.104 1.00 14.44 1 ASP A CA 8
ATOM 1585 C C . ASP A 1 1 ? 3.131 -1.262 -1.200 1.00 61.41 1 ASP A C 8
ATOM 1586 O O . ASP A 1 1 ? 4.360 -1.194 -1.246 1.00 73.31 1 ASP A O 8
ATOM 1595 N N . CYS A 1 2 ? 2.469 -2.414 -1.229 1.00 64.34 2 CYS A N 8
ATOM 1596 C CA . CYS A 1 2 ? 3.163 -3.693 -1.319 1.00 23.33 2 CYS A CA 8
ATOM 1597 C C . CYS A 1 2 ? 2.209 -4.801 -1.756 1.00 52.32 2 CYS A C 8
ATOM 1598 O O . CYS A 1 2 ? 1.045 -4.546 -2.067 1.00 11.43 2 CYS A O 8
ATOM 1605 N N . CYS A 1 3 ? 2.710 -6.031 -1.778 1.00 34.31 3 CYS A N 8
ATOM 1606 C CA . CYS A 1 3 ? 1.903 -7.179 -2.177 1.00 3.41 3 CYS A CA 8
ATOM 1607 C C . CYS A 1 3 ? 1.988 -8.291 -1.136 1.00 35.12 3 CYS A C 8
ATOM 1608 O O . CYS A 1 3 ? 2.853 -9.169 -1.176 1.00 75.15 3 CYS A O 8
ATOM 1630 N N . CYS A 1 5 ? 2.808 -10.415 1.810 1.00 73.11 5 CYS A N 8
ATOM 1631 C CA . CYS A 1 5 ? 3.134 -11.799 2.130 1.00 32.51 5 CYS A CA 8
ATOM 1632 C C . CYS A 1 5 ? 3.152 -12.019 3.640 1.00 4.31 5 CYS A C 8
ATOM 1633 O O . CYS A 1 5 ? 3.200 -11.083 4.442 1.00 31.24 5 CYS A O 8
ATOM 1655 N N . ALA A 1 7 ? 4.085 -12.706 6.472 1.00 43.12 7 ALA A N 8
ATOM 1656 C CA . ALA A 1 7 ? 4.781 -12.258 7.672 1.00 64.23 7 ALA A CA 8
ATOM 1657 C C . ALA A 1 7 ? 4.221 -10.930 8.168 1.00 11.30 7 ALA A C 8
ATOM 1658 O O . ALA A 1 7 ? 4.008 -10.743 9.365 1.00 33.22 7 ALA A O 8
ATOM 1665 N N . GLY A 1 8 ? 3.985 -10.008 7.239 1.00 32.01 8 GLY A N 8
ATOM 1666 C CA . GLY A 1 8 ? 3.452 -8.708 7.603 1.00 40.04 8 GLY A CA 8
ATOM 1667 C C . GLY A 1 8 ? 4.541 -7.708 7.936 1.00 0.22 8 GLY A C 8
ATOM 1668 O O . GLY A 1 8 ? 4.380 -6.508 7.716 1.00 14.10 8 GLY A O 8
ATOM 1672 N N . ALA A 1 9 ? 5.653 -8.202 8.471 1.00 71.23 9 ALA A N 8
ATOM 1673 C CA . ALA A 1 9 ? 6.773 -7.343 8.835 1.00 33.31 9 ALA A CA 8
ATOM 1674 C C . ALA A 1 9 ? 7.457 -6.778 7.595 1.00 1.22 9 ALA A C 8
ATOM 1675 O O . ALA A 1 9 ? 7.212 -5.637 7.204 1.00 14.53 9 ALA A O 8
ATOM 1682 N N . VAL A 1 10 ? 8.317 -7.583 6.980 1.00 24.35 10 VAL A N 8
ATOM 1683 C CA . VAL A 1 10 ? 9.037 -7.163 5.784 1.00 23.12 10 VAL A CA 8
ATOM 1684 C C . VAL A 1 10 ? 8.511 -7.880 4.546 1.00 62.20 10 VAL A C 8
ATOM 1685 O O . VAL A 1 10 ? 8.909 -7.573 3.422 1.00 0.32 10 VAL A O 8
ATOM 1698 N N . ARG A 1 11 ? 7.614 -8.837 4.760 1.00 62.25 11 ARG A N 8
ATOM 1699 C CA . ARG A 1 11 ? 7.034 -9.599 3.660 1.00 35.15 11 ARG A CA 8
ATOM 1700 C C . ARG A 1 11 ? 6.137 -8.714 2.799 1.00 20.14 11 ARG A C 8
ATOM 1701 O O . ARG A 1 11 ? 5.724 -9.106 1.707 1.00 2.24 11 ARG A O 8
ATOM 1722 N N . CYS A 1 12 ? 5.839 -7.519 3.298 1.00 22.14 12 CYS A N 8
ATOM 1723 C CA . CYS A 1 12 ? 4.991 -6.578 2.577 1.00 62.24 12 CYS A CA 8
ATOM 1724 C C . CYS A 1 12 ? 5.780 -5.863 1.483 1.00 30.14 12 CYS A C 8
ATOM 1725 O O . CYS A 1 12 ? 6.239 -4.736 1.671 1.00 21.40 12 CYS A O 8
ATOM 1732 N N . ARG A 1 13 ? 5.933 -6.526 0.342 1.00 73.12 13 ARG A N 8
ATOM 1733 C CA . ARG A 1 13 ? 6.666 -5.955 -0.781 1.00 43.12 13 ARG A CA 8
ATOM 1734 C C . ARG A 1 13 ? 6.020 -6.345 -2.107 1.00 40.44 13 ARG A C 8
ATOM 1735 O O . ARG A 1 13 ? 5.448 -7.427 -2.237 1.00 22.20 13 ARG A O 8
ATOM 1756 N N . PHE A 1 14 ? 6.115 -5.455 -3.090 1.00 13.32 14 PHE A N 8
ATOM 1757 C CA . PHE A 1 14 ? 5.538 -5.705 -4.406 1.00 2.52 14 PHE A CA 8
ATOM 1758 C C . PHE A 1 14 ? 6.198 -6.910 -5.069 1.00 21.13 14 PHE A C 8
ATOM 1759 O O . PHE A 1 14 ? 5.580 -7.604 -5.875 1.00 71.03 14 PHE A O 8
ATOM 1776 N N . ALA A 1 15 ? 7.458 -7.152 -4.722 1.00 62.14 15 ALA A N 8
ATOM 1777 C CA . ALA A 1 15 ? 8.202 -8.274 -5.282 1.00 3.31 15 ALA A CA 8
ATOM 1778 C C . ALA A 1 15 ? 7.421 -9.576 -5.142 1.00 14.51 15 ALA A C 8
ATOM 1779 O O . ALA A 1 15 ? 7.487 -10.448 -6.009 1.00 10.24 15 ALA A O 8
ATOM 1786 N N . CYS A 1 16 ? 6.681 -9.701 -4.045 1.00 53.13 16 CYS A N 8
ATOM 1787 C CA . CYS A 1 16 ? 5.887 -10.897 -3.791 1.00 13.24 16 CYS A CA 8
ATOM 1788 C C . CYS A 1 16 ? 4.883 -11.133 -4.916 1.00 20.25 16 CYS A C 8
ATOM 1789 O O . CYS A 1 16 ? 4.586 -12.275 -5.267 1.00 75.14 16 CYS A O 8
ATOM 1796 N N . CYS A 1 17 ? 4.364 -10.046 -5.476 1.00 44.13 17 CYS A N 8
ATOM 1797 C CA . CYS A 1 17 ? 3.394 -10.133 -6.561 1.00 3.10 17 CYS A CA 8
ATOM 1798 C C . CYS A 1 17 ? 4.043 -10.681 -7.829 1.00 23.45 17 CYS A C 8
ATOM 1799 O O . CYS A 1 17 ? 5.150 -10.285 -8.193 1.00 54.51 17 CYS A O 8
ATOM 1809 N N . ASP A 1 1 ? 3.048 1.031 -0.358 1.00 33.15 1 ASP A N 9
ATOM 1810 C CA . ASP A 1 1 ? 2.320 0.004 -1.095 1.00 44.40 1 ASP A CA 9
ATOM 1811 C C . ASP A 1 1 ? 3.153 -1.267 -1.221 1.00 24.43 1 ASP A C 9
ATOM 1812 O O . ASP A 1 1 ? 4.382 -1.213 -1.293 1.00 35.41 1 ASP A O 9
ATOM 1821 N N . CYS A 1 2 ? 2.478 -2.411 -1.245 1.00 74.32 2 CYS A N 9
ATOM 1822 C CA . CYS A 1 2 ? 3.154 -3.697 -1.360 1.00 62.54 2 CYS A CA 9
ATOM 1823 C C . CYS A 1 2 ? 2.178 -4.789 -1.788 1.00 73.41 2 CYS A C 9
ATOM 1824 O O . CYS A 1 2 ? 1.011 -4.518 -2.073 1.00 11.42 2 CYS A O 9
ATOM 1831 N N . CYS A 1 3 ? 2.663 -6.026 -1.831 1.00 11.34 3 CYS A N 9
ATOM 1832 C CA . CYS A 1 3 ? 1.835 -7.160 -2.223 1.00 51.42 3 CYS A CA 9
ATOM 1833 C C . CYS A 1 3 ? 1.923 -8.281 -1.192 1.00 1.55 3 CYS A C 9
ATOM 1834 O O . CYS A 1 3 ? 2.775 -9.170 -1.254 1.00 41.13 3 CYS A O 9
ATOM 1856 N N . CYS A 1 5 ? 2.767 -10.435 1.731 1.00 62.44 5 CYS A N 9
ATOM 1857 C CA . CYS A 1 5 ? 3.080 -11.826 2.036 1.00 31.20 5 CYS A CA 9
ATOM 1858 C C . CYS A 1 5 ? 3.126 -12.055 3.544 1.00 11.21 5 CYS A C 9
ATOM 1859 O O . CYS A 1 5 ? 3.205 -11.125 4.351 1.00 62.25 5 CYS A O 9
ATOM 1881 N N . ALA A 1 7 ? 4.104 -12.773 6.352 1.00 44.31 7 ALA A N 9
ATOM 1882 C CA . ALA A 1 7 ? 4.832 -12.343 7.540 1.00 61.53 7 ALA A CA 9
ATOM 1883 C C . ALA A 1 7 ? 4.299 -11.013 8.059 1.00 15.14 7 ALA A C 9
ATOM 1884 O O . ALA A 1 7 ? 4.115 -10.834 9.263 1.00 54.04 7 ALA A O 9
ATOM 1891 N N . GLY A 1 8 ? 4.052 -10.081 7.144 1.00 42.23 8 GLY A N 9
ATOM 1892 C CA . GLY A 1 8 ? 3.543 -8.778 7.530 1.00 50.23 8 GLY A CA 9
ATOM 1893 C C . GLY A 1 8 ? 4.651 -7.789 7.834 1.00 30.21 8 GLY A C 9
ATOM 1894 O O . GLY A 1 8 ? 4.494 -6.587 7.624 1.00 1.12 8 GLY A O 9
ATOM 1898 N N . ALA A 1 9 ? 5.774 -8.296 8.332 1.00 30.31 9 ALA A N 9
ATOM 1899 C CA . ALA A 1 9 ? 6.912 -7.449 8.666 1.00 64.42 9 ALA A CA 9
ATOM 1900 C C . ALA A 1 9 ? 7.568 -6.891 7.408 1.00 45.33 9 ALA A C 9
ATOM 1901 O O . ALA A 1 9 ? 7.315 -5.751 7.017 1.00 23.11 9 ALA A O 9
ATOM 1908 N N . VAL A 1 10 ? 8.413 -7.700 6.777 1.00 25.31 10 VAL A N 9
ATOM 1909 C CA . VAL A 1 10 ? 9.106 -7.287 5.562 1.00 11.35 10 VAL A CA 9
ATOM 1910 C C . VAL A 1 10 ? 8.527 -7.983 4.336 1.00 63.01 10 VAL A C 9
ATOM 1911 O O . VAL A 1 10 ? 8.861 -7.642 3.201 1.00 70.21 10 VAL A O 9
ATOM 1924 N N . ARG A 1 11 ? 7.658 -8.960 4.572 1.00 12.00 11 ARG A N 9
ATOM 1925 C CA . ARG A 1 11 ? 7.033 -9.705 3.486 1.00 34.31 11 ARG A CA 9
ATOM 1926 C C . ARG A 1 11 ? 6.137 -8.797 2.649 1.00 72.33 11 ARG A C 9
ATOM 1927 O O . ARG A 1 11 ? 5.703 -9.170 1.558 1.00 1.20 11 ARG A O 9
ATOM 1948 N N . CYS A 1 12 ? 5.863 -7.604 3.166 1.00 21.52 12 CYS A N 9
ATOM 1949 C CA . CYS A 1 12 ? 5.018 -6.643 2.468 1.00 5.10 12 CYS A CA 9
ATOM 1950 C C . CYS A 1 12 ? 5.798 -5.936 1.363 1.00 0.20 12 CYS A C 9
ATOM 1951 O O . CYS A 1 12 ? 6.166 -4.769 1.498 1.00 53.30 12 CYS A O 9
ATOM 1958 N N . ARG A 1 13 ? 6.046 -6.651 0.271 1.00 61.22 13 ARG A N 9
ATOM 1959 C CA . ARG A 1 13 ? 6.782 -6.093 -0.857 1.00 64.20 13 ARG A CA 9
ATOM 1960 C C . ARG A 1 13 ? 6.077 -6.404 -2.174 1.00 12.50 13 ARG A C 9
ATOM 1961 O O . ARG A 1 13 ? 5.434 -7.444 -2.316 1.00 14.23 13 ARG A O 9
ATOM 1982 N N . PHE A 1 14 ? 6.201 -5.494 -3.135 1.00 5.13 14 PHE A N 9
ATOM 1983 C CA . PHE A 1 14 ? 5.575 -5.669 -4.440 1.00 33.44 14 PHE A CA 9
ATOM 1984 C C . PHE A 1 14 ? 6.158 -6.879 -5.165 1.00 0.41 14 PHE A C 9
ATOM 1985 O O . PHE A 1 14 ? 5.486 -7.512 -5.978 1.00 54.21 14 PHE A O 9
ATOM 2002 N N . ALA A 1 15 ? 7.414 -7.192 -4.864 1.00 60.23 15 ALA A N 9
ATOM 2003 C CA . ALA A 1 15 ? 8.088 -8.325 -5.486 1.00 21.44 15 ALA A CA 9
ATOM 2004 C C . ALA A 1 15 ? 7.275 -9.605 -5.322 1.00 22.14 15 ALA A C 9
ATOM 2005 O O . ALA A 1 15 ? 7.276 -10.470 -6.198 1.00 54.33 15 ALA A O 9
ATOM 2012 N N . CYS A 1 16 ? 6.583 -9.720 -4.193 1.00 71.22 16 CYS A N 9
ATOM 2013 C CA . CYS A 1 16 ? 5.766 -10.895 -3.913 1.00 42.21 16 CYS A CA 9
ATOM 2014 C C . CYS A 1 16 ? 4.722 -11.104 -5.006 1.00 33.33 16 CYS A C 9
ATOM 2015 O O . CYS A 1 16 ? 4.372 -12.238 -5.336 1.00 54.44 16 CYS A O 9
ATOM 2022 N N . CYS A 1 17 ? 4.228 -10.004 -5.563 1.00 13.21 17 CYS A N 9
ATOM 2023 C CA . CYS A 1 17 ? 3.223 -10.065 -6.618 1.00 5.10 17 CYS A CA 9
ATOM 2024 C C . CYS A 1 17 ? 3.811 -10.660 -7.894 1.00 41.25 17 CYS A C 9
ATOM 2025 O O . CYS A 1 17 ? 4.744 -10.107 -8.477 1.00 15.01 17 CYS A O 9
ATOM 2035 N N . ASP A 1 1 ? 2.751 0.855 0.069 1.00 50.21 1 ASP A N 10
ATOM 2036 C CA . ASP A 1 1 ? 2.236 0.010 -1.002 1.00 44.03 1 ASP A CA 10
ATOM 2037 C C . ASP A 1 1 ? 3.072 -1.259 -1.142 1.00 52.34 1 ASP A C 10
ATOM 2038 O O . ASP A 1 1 ? 4.299 -1.201 -1.229 1.00 12.44 1 ASP A O 10
ATOM 2047 N N . CYS A 1 2 ? 2.399 -2.405 -1.163 1.00 42.54 2 CYS A N 10
ATOM 2048 C CA . CYS A 1 2 ? 3.078 -3.688 -1.291 1.00 62.22 2 CYS A CA 10
ATOM 2049 C C . CYS A 1 2 ? 2.100 -4.782 -1.711 1.00 41.41 2 CYS A C 10
ATOM 2050 O O . CYS A 1 2 ? 0.929 -4.512 -1.981 1.00 62.41 2 CYS A O 10
ATOM 2057 N N . CYS A 1 3 ? 2.588 -6.016 -1.764 1.00 25.33 3 CYS A N 10
ATOM 2058 C CA . CYS A 1 3 ? 1.759 -7.151 -2.151 1.00 24.35 3 CYS A CA 10
ATOM 2059 C C . CYS A 1 3 ? 1.863 -8.275 -1.124 1.00 31.52 3 CYS A C 10
ATOM 2060 O O . CYS A 1 3 ? 2.717 -9.162 -1.200 1.00 34.24 3 CYS A O 10
ATOM 2082 N N . CYS A 1 5 ? 2.748 -10.438 1.780 1.00 14.23 5 CYS A N 10
ATOM 2083 C CA . CYS A 1 5 ? 3.068 -11.829 2.077 1.00 11.32 5 CYS A CA 10
ATOM 2084 C C . CYS A 1 5 ? 3.132 -12.062 3.584 1.00 62.42 5 CYS A C 10
ATOM 2085 O O . CYS A 1 5 ? 3.218 -11.135 4.393 1.00 74.34 5 CYS A O 10
ATOM 2107 N N . ALA A 1 7 ? 4.146 -12.786 6.378 1.00 74.54 7 ALA A N 10
ATOM 2108 C CA . ALA A 1 7 ? 4.886 -12.359 7.558 1.00 15.24 7 ALA A CA 10
ATOM 2109 C C . ALA A 1 7 ? 4.354 -11.031 8.088 1.00 23.32 7 ALA A C 10
ATOM 2110 O O . ALA A 1 7 ? 4.184 -10.856 9.294 1.00 73.51 7 ALA A O 10
ATOM 2117 N N . GLY A 1 8 ? 4.095 -10.097 7.178 1.00 31.11 8 GLY A N 10
ATOM 2118 C CA . GLY A 1 8 ? 3.587 -8.797 7.574 1.00 55.22 8 GLY A CA 10
ATOM 2119 C C . GLY A 1 8 ? 4.695 -7.806 7.869 1.00 42.04 8 GLY A C 10
ATOM 2120 O O . GLY A 1 8 ? 4.533 -6.604 7.664 1.00 52.55 8 GLY A O 10
ATOM 2124 N N . ALA A 1 9 ? 5.825 -8.311 8.353 1.00 70.32 9 ALA A N 10
ATOM 2125 C CA . ALA A 1 9 ? 6.965 -7.462 8.676 1.00 32.31 9 ALA A CA 10
ATOM 2126 C C . ALA A 1 9 ? 7.605 -6.898 7.412 1.00 11.13 9 ALA A C 10
ATOM 2127 O O . ALA A 1 9 ? 7.344 -5.758 7.028 1.00 0.22 9 ALA A O 10
ATOM 2134 N N . VAL A 1 10 ? 8.445 -7.703 6.770 1.00 71.14 10 VAL A N 10
ATOM 2135 C CA . VAL A 1 10 ? 9.122 -7.284 5.548 1.00 3.25 10 VAL A CA 10
ATOM 2136 C C . VAL A 1 10 ? 8.531 -7.977 4.326 1.00 22.53 10 VAL A C 10
ATOM 2137 O O . VAL A 1 10 ? 8.850 -7.632 3.189 1.00 42.53 10 VAL A O 10
ATOM 2150 N N . ARG A 1 11 ? 7.668 -8.958 4.569 1.00 33.13 11 ARG A N 10
ATOM 2151 C CA . ARG A 1 11 ? 7.032 -9.702 3.488 1.00 11.52 11 ARG A CA 10
ATOM 2152 C C . ARG A 1 11 ? 6.124 -8.793 2.665 1.00 74.24 11 ARG A C 10
ATOM 2153 O O . ARG A 1 11 ? 5.679 -9.163 1.578 1.00 54.14 11 ARG A O 10
ATOM 2174 N N . CYS A 1 12 ? 5.852 -7.603 3.190 1.00 71.31 12 CYS A N 10
ATOM 2175 C CA . CYS A 1 12 ? 4.996 -6.642 2.505 1.00 3.12 12 CYS A CA 10
ATOM 2176 C C . CYS A 1 12 ? 5.761 -5.928 1.394 1.00 74.54 12 CYS A C 10
ATOM 2177 O O . CYS A 1 12 ? 6.126 -4.760 1.528 1.00 32.52 12 CYS A O 10
ATOM 2184 N N . ARG A 1 13 ? 5.998 -6.639 0.296 1.00 24.42 13 ARG A N 10
ATOM 2185 C CA . ARG A 1 13 ? 6.720 -6.075 -0.838 1.00 73.22 13 ARG A CA 10
ATOM 2186 C C . ARG A 1 13 ? 6.000 -6.383 -2.148 1.00 33.02 13 ARG A C 10
ATOM 2187 O O . ARG A 1 13 ? 5.357 -7.424 -2.285 1.00 64.44 13 ARG A O 10
ATOM 2208 N N . PHE A 1 14 ? 6.111 -5.470 -3.107 1.00 31.00 14 PHE A N 10
ATOM 2209 C CA . PHE A 1 14 ? 5.469 -5.643 -4.405 1.00 45.11 14 PHE A CA 10
ATOM 2210 C C . PHE A 1 14 ? 6.047 -6.848 -5.141 1.00 64.22 14 PHE A C 10
ATOM 2211 O O . PHE A 1 14 ? 5.368 -7.479 -5.950 1.00 61.04 14 PHE A O 10
ATOM 2228 N N . ALA A 1 15 ? 7.307 -7.161 -4.854 1.00 72.11 15 ALA A N 10
ATOM 2229 C CA . ALA A 1 15 ? 7.976 -8.291 -5.487 1.00 5.42 15 ALA A CA 10
ATOM 2230 C C . ALA A 1 15 ? 7.167 -9.572 -5.320 1.00 70.24 15 ALA A C 10
ATOM 2231 O O . ALA A 1 15 ? 7.159 -10.433 -6.201 1.00 44.31 15 ALA A O 10
ATOM 2238 N N . CYS A 1 16 ? 6.487 -9.694 -4.185 1.00 52.43 16 CYS A N 10
ATOM 2239 C CA . CYS A 1 16 ? 5.675 -10.871 -3.902 1.00 55.32 16 CYS A CA 10
ATOM 2240 C C . CYS A 1 16 ? 4.618 -11.076 -4.984 1.00 42.32 16 CYS A C 10
ATOM 2241 O O . CYS A 1 16 ? 4.265 -12.208 -5.316 1.00 40.32 16 CYS A O 10
ATOM 2248 N N . CYS A 1 17 ? 4.117 -9.973 -5.531 1.00 5.01 17 CYS A N 10
ATOM 2249 C CA . CYS A 1 17 ? 3.102 -10.030 -6.575 1.00 53.21 17 CYS A CA 10
ATOM 2250 C C . CYS A 1 17 ? 3.676 -10.617 -7.861 1.00 51.02 17 CYS A C 10
ATOM 2251 O O . CYS A 1 17 ? 4.887 -10.598 -8.078 1.00 2.44 17 CYS A O 10
ATOM 2261 N N . ASP A 1 1 ? 2.287 0.579 0.346 1.00 14.53 1 ASP A N 11
ATOM 2262 C CA . ASP A 1 1 ? 2.121 -0.009 -0.978 1.00 3.50 1 ASP A CA 11
ATOM 2263 C C . ASP A 1 1 ? 2.967 -1.270 -1.122 1.00 31.02 1 ASP A C 11
ATOM 2264 O O . ASP A 1 1 ? 4.193 -1.201 -1.213 1.00 70.44 1 ASP A O 11
ATOM 2273 N N . CYS A 1 2 ? 2.304 -2.422 -1.140 1.00 1.41 2 CYS A N 11
ATOM 2274 C CA . CYS A 1 2 ? 2.994 -3.699 -1.271 1.00 34.42 2 CYS A CA 11
ATOM 2275 C C . CYS A 1 2 ? 2.023 -4.801 -1.686 1.00 60.15 2 CYS A C 11
ATOM 2276 O O . CYS A 1 2 ? 0.849 -4.542 -1.952 1.00 13.05 2 CYS A O 11
ATOM 2283 N N . CYS A 1 3 ? 2.522 -6.032 -1.741 1.00 13.41 3 CYS A N 11
ATOM 2284 C CA . CYS A 1 3 ? 1.701 -7.174 -2.124 1.00 54.30 3 CYS A CA 11
ATOM 2285 C C . CYS A 1 3 ? 1.818 -8.297 -1.098 1.00 4.12 3 CYS A C 11
ATOM 2286 O O . CYS A 1 3 ? 2.679 -9.176 -1.177 1.00 63.35 3 CYS A O 11
ATOM 2308 N N . CYS A 1 5 ? 2.735 -10.452 1.801 1.00 12.30 5 CYS A N 11
ATOM 2309 C CA . CYS A 1 5 ? 3.068 -11.840 2.096 1.00 3.24 5 CYS A CA 11
ATOM 2310 C C . CYS A 1 5 ? 3.142 -12.073 3.603 1.00 53.03 5 CYS A C 11
ATOM 2311 O O . CYS A 1 5 ? 3.225 -11.145 4.411 1.00 73.20 5 CYS A O 11
ATOM 2333 N N . ALA A 1 7 ? 4.174 -12.790 6.391 1.00 1.14 7 ALA A N 11
ATOM 2334 C CA . ALA A 1 7 ? 4.917 -12.357 7.569 1.00 71.05 7 ALA A CA 11
ATOM 2335 C C . ALA A 1 7 ? 4.377 -11.035 8.103 1.00 41.34 7 ALA A C 11
ATOM 2336 O O . ALA A 1 7 ? 4.211 -10.863 9.309 1.00 3.25 7 ALA A O 11
ATOM 2343 N N . GLY A 1 8 ? 4.105 -10.102 7.195 1.00 2.31 8 GLY A N 11
ATOM 2344 C CA . GLY A 1 8 ? 3.588 -8.806 7.595 1.00 32.20 8 GLY A CA 11
ATOM 2345 C C . GLY A 1 8 ? 4.689 -7.807 7.886 1.00 5.42 8 GLY A C 11
ATOM 2346 O O . GLY A 1 8 ? 4.516 -6.605 7.684 1.00 32.25 8 GLY A O 11
ATOM 2350 N N . ALA A 1 9 ? 5.826 -8.303 8.363 1.00 20.45 9 ALA A N 11
ATOM 2351 C CA . ALA A 1 9 ? 6.960 -7.445 8.683 1.00 63.33 9 ALA A CA 11
ATOM 2352 C C . ALA A 1 9 ? 7.589 -6.873 7.417 1.00 51.22 9 ALA A C 11
ATOM 2353 O O . ALA A 1 9 ? 7.318 -5.733 7.038 1.00 61.33 9 ALA A O 11
ATOM 2360 N N . VAL A 1 10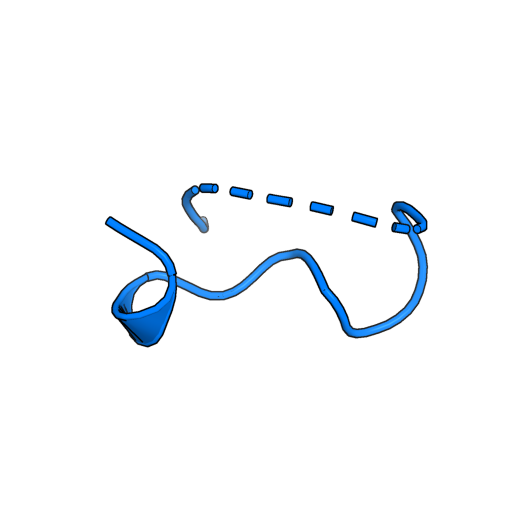 ? 8.430 -7.670 6.767 1.00 64.44 10 VAL A N 11
ATOM 2361 C CA . VAL A 1 10 ? 9.098 -7.243 5.543 1.00 54.13 10 VAL A CA 11
ATOM 2362 C C . VAL A 1 10 ? 8.508 -7.941 4.323 1.00 73.24 10 VAL A C 11
ATOM 2363 O O . VAL A 1 10 ? 8.818 -7.591 3.184 1.00 63.32 10 VAL A O 11
ATOM 2376 N N . ARG A 1 11 ? 7.655 -8.930 4.568 1.00 34.25 11 ARG A N 11
ATOM 2377 C CA . ARG A 1 11 ? 7.021 -9.679 3.490 1.00 41.34 11 ARG A CA 11
ATOM 2378 C C . ARG A 1 11 ? 6.101 -8.778 2.671 1.00 73.42 11 ARG A C 11
ATOM 2379 O O . ARG A 1 11 ? 5.654 -9.152 1.586 1.00 53.22 11 ARG A O 11
ATOM 2400 N N . CYS A 1 12 ? 5.821 -7.591 3.198 1.00 71.12 12 CYS A N 11
ATOM 2401 C CA . CYS A 1 12 ? 4.953 -6.637 2.518 1.00 63.25 12 CYS A CA 11
ATOM 2402 C C . CYS A 1 12 ? 5.706 -5.916 1.403 1.00 71.10 12 CYS A C 11
ATOM 2403 O O . CYS A 1 12 ? 6.062 -4.745 1.537 1.00 23.42 12 CYS A O 11
ATOM 2410 N N . ARG A 1 13 ? 5.944 -6.624 0.303 1.00 12.44 13 ARG A N 11
ATOM 2411 C CA . ARG A 1 13 ? 6.655 -6.052 -0.834 1.00 74.00 13 ARG A CA 11
ATOM 2412 C C . ARG A 1 13 ? 5.933 -6.368 -2.141 1.00 32.23 13 ARG A C 11
ATOM 2413 O O . ARG A 1 13 ? 5.299 -7.415 -2.274 1.00 73.04 13 ARG A O 11
ATOM 2434 N N . PHE A 1 14 ? 6.034 -5.456 -3.102 1.00 34.10 14 PHE A N 11
ATOM 2435 C CA . PHE A 1 14 ? 5.389 -5.637 -4.398 1.00 4.43 14 PHE A CA 11
ATOM 2436 C C . PHE A 1 14 ? 5.970 -6.843 -5.130 1.00 52.23 14 PHE A C 11
ATOM 2437 O O . PHE A 1 14 ? 5.288 -7.485 -5.929 1.00 11.52 14 PHE A O 11
ATOM 2454 N N . ALA A 1 15 ? 7.234 -7.144 -4.852 1.00 70.24 15 ALA A N 11
ATOM 2455 C CA . ALA A 1 15 ? 7.906 -8.273 -5.483 1.00 24.30 15 ALA A CA 11
ATOM 2456 C C . ALA A 1 15 ? 7.095 -9.554 -5.324 1.00 33.42 15 ALA A C 11
ATOM 2457 O O . ALA A 1 15 ? 7.087 -10.411 -6.209 1.00 1.34 15 ALA A O 11
ATOM 2464 N N . CYS A 1 16 ? 6.413 -9.680 -4.190 1.00 73.14 16 CYS A N 11
ATOM 2465 C CA . CYS A 1 16 ? 5.598 -10.857 -3.914 1.00 22.31 16 CYS A CA 11
ATOM 2466 C C . CYS A 1 16 ? 4.543 -11.055 -4.998 1.00 72.31 16 CYS A C 11
ATOM 2467 O O . CYS A 1 16 ? 4.186 -12.185 -5.334 1.00 13.03 16 CYS A O 11
ATOM 2474 N N . CYS A 1 17 ? 4.047 -9.949 -5.543 1.00 24.12 17 CYS A N 11
ATOM 2475 C CA . CYS A 1 17 ? 3.033 -9.999 -6.589 1.00 20.13 17 CYS A CA 11
ATOM 2476 C C . CYS A 1 17 ? 3.615 -10.555 -7.885 1.00 45.42 17 CYS A C 11
ATOM 2477 O O . CYS A 1 17 ? 3.178 -11.594 -8.379 1.00 4.33 17 CYS A O 11
ATOM 2487 N N . ASP A 1 1 ? 2.787 0.709 0.145 1.00 2.54 1 ASP A N 12
ATOM 2488 C CA . ASP A 1 1 ? 2.414 -0.029 -1.055 1.00 63.33 1 ASP A CA 12
ATOM 2489 C C . ASP A 1 1 ? 3.232 -1.311 -1.180 1.00 74.33 1 ASP A C 12
ATOM 2490 O O . ASP A 1 1 ? 4.460 -1.272 -1.253 1.00 23.41 1 ASP A O 12
ATOM 2499 N N . CYS A 1 2 ? 2.542 -2.447 -1.204 1.00 12.23 2 CYS A N 12
ATOM 2500 C CA . CYS A 1 2 ? 3.202 -3.741 -1.318 1.00 65.32 2 CYS A CA 12
ATOM 2501 C C . CYS A 1 2 ? 2.212 -4.822 -1.744 1.00 3.35 2 CYS A C 12
ATOM 2502 O O . CYS A 1 2 ? 1.049 -4.536 -2.029 1.00 10.23 2 CYS A O 12
ATOM 2509 N N . CYS A 1 3 ? 2.682 -6.064 -1.784 1.00 31.13 3 CYS A N 12
ATOM 2510 C CA . CYS A 1 3 ? 1.840 -7.188 -2.174 1.00 33.30 3 CYS A CA 12
ATOM 2511 C C . CYS A 1 3 ? 1.914 -8.308 -1.140 1.00 64.44 3 CYS A C 12
ATOM 2512 O O . CYS A 1 3 ? 2.755 -9.208 -1.202 1.00 24.41 3 CYS A O 12
ATOM 2534 N N . CYS A 1 5 ? 2.735 -10.470 1.773 1.00 31.54 5 CYS A N 12
ATOM 2535 C CA . CYS A 1 5 ? 3.031 -11.865 2.080 1.00 41.34 5 CYS A CA 12
ATOM 2536 C C . CYS A 1 5 ? 3.077 -12.092 3.588 1.00 71.52 5 CYS A C 12
ATOM 2537 O O . CYS A 1 5 ? 3.168 -11.163 4.393 1.00 32.13 5 CYS A O 12
ATOM 2559 N N . ALA A 1 7 ? 4.051 -12.818 6.395 1.00 50.53 7 ALA A N 12
ATOM 2560 C CA . ALA A 1 7 ? 4.785 -12.395 7.581 1.00 21.31 7 ALA A CA 12
ATOM 2561 C C . ALA A 1 7 ? 4.268 -11.057 8.099 1.00 24.42 7 ALA A C 12
ATOM 2562 O O . ALA A 1 7 ? 4.088 -10.874 9.302 1.00 30.33 7 ALA A O 12
ATOM 2569 N N . GLY A 1 8 ? 4.032 -10.124 7.182 1.00 5.21 8 GLY A N 12
ATOM 2570 C CA . GLY A 1 8 ? 3.540 -8.814 7.567 1.00 74.24 8 GLY A CA 12
ATOM 2571 C C . GLY A 1 8 ? 4.660 -7.838 7.867 1.00 71.15 8 GLY A C 12
ATOM 2572 O O . GLY A 1 8 ? 4.517 -6.634 7.654 1.00 31.52 8 GLY A O 12
ATOM 2576 N N . ALA A 1 9 ? 5.778 -8.357 8.363 1.00 32.53 9 ALA A N 12
ATOM 2577 C CA . ALA A 1 9 ? 6.927 -7.523 8.693 1.00 70.52 9 ALA A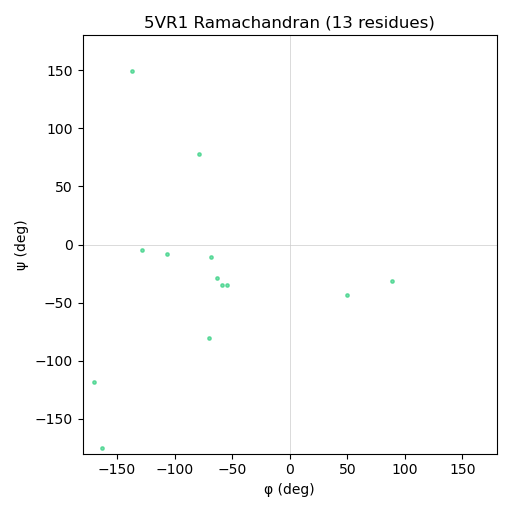 CA 12
ATOM 2578 C C . ALA A 1 9 ? 7.589 -6.978 7.432 1.00 62.41 9 ALA A C 12
ATOM 2579 O O . ALA A 1 9 ? 7.350 -5.838 7.036 1.00 14.53 9 ALA A O 12
ATOM 2586 N N . VAL A 1 10 ? 8.424 -7.801 6.805 1.00 40.14 10 VAL A N 12
ATOM 2587 C CA . VAL A 1 10 ? 9.121 -7.401 5.588 1.00 71.21 10 VAL A CA 12
ATOM 2588 C C . VAL A 1 10 ? 8.528 -8.089 4.364 1.00 73.34 10 VAL A C 12
ATOM 2589 O O . VAL A 1 10 ? 8.856 -7.748 3.227 1.00 13.22 10 VAL A O 12
ATOM 2602 N N . ARG A 1 11 ? 7.652 -9.060 4.603 1.00 23.13 11 ARG A N 12
ATOM 2603 C CA . ARG A 1 11 ? 7.013 -9.797 3.520 1.00 62.20 11 ARG A CA 12
ATOM 2604 C C . ARG A 1 11 ? 6.128 -8.877 2.685 1.00 72.24 11 ARG A C 12
ATOM 2605 O O . ARG A 1 11 ? 5.690 -9.242 1.593 1.00 43.01 11 ARG A O 12
ATOM 2626 N N . CYS A 1 12 ? 5.867 -7.683 3.205 1.00 0.23 12 CYS A N 12
ATOM 2627 C CA . CYS A 1 12 ? 5.033 -6.710 2.509 1.00 23.13 12 CYS A CA 12
ATOM 2628 C C . CYS A 1 12 ? 5.821 -6.010 1.406 1.00 54.43 12 CYS A C 12
ATOM 2629 O O . CYS A 1 12 ? 6.199 -4.846 1.542 1.00 62.11 12 CYS A O 12
ATOM 2636 N N . ARG A 1 13 ? 6.063 -6.726 0.313 1.00 20.51 13 ARG A N 12
ATOM 2637 C CA . ARG A 1 13 ? 6.806 -6.175 -0.814 1.00 13.45 13 ARG A CA 12
ATOM 2638 C C . ARG A 1 13 ? 6.098 -6.477 -2.131 1.00 64.14 13 ARG A C 12
ATOM 2639 O O . ARG A 1 13 ? 5.439 -7.507 -2.272 1.00 61.30 13 ARG A O 12
ATOM 2660 N N . PHE A 1 14 ? 6.240 -5.572 -3.094 1.00 53.01 14 PHE A N 12
ATOM 2661 C CA . PHE A 1 14 ? 5.613 -5.741 -4.400 1.00 44.21 14 PHE A CA 12
ATOM 2662 C C . PHE A 1 14 ? 6.178 -6.962 -5.120 1.00 51.12 14 PHE A C 12
ATOM 2663 O O . PHE A 1 14 ? 5.498 -7.584 -5.936 1.00 43.10 14 PHE A O 12
ATOM 2680 N N . ALA A 1 15 ? 7.426 -7.298 -4.812 1.00 62.33 15 ALA A N 12
ATOM 2681 C CA . ALA A 1 15 ? 8.082 -8.445 -5.428 1.00 45.11 15 ALA A CA 12
ATOM 2682 C C . ALA A 1 15 ? 7.241 -9.707 -5.275 1.00 35.03 15 ALA A C 12
ATOM 2683 O O . ALA A 1 15 ? 7.228 -10.568 -6.155 1.00 20.22 15 ALA A O 12
ATOM 2690 N N . CYS A 1 16 ? 6.538 -9.811 -4.151 1.00 62.25 16 CYS A N 12
ATOM 2691 C CA . CYS A 1 16 ? 5.694 -10.969 -3.881 1.00 40.35 16 CYS A CA 12
ATOM 2692 C C . CYS A 1 16 ? 4.645 -11.144 -4.976 1.00 20.02 16 CYS A C 12
ATOM 2693 O O . CYS A 1 16 ? 4.261 -12.265 -5.309 1.00 71.52 16 CYS A O 12
ATOM 2700 N N . CYS A 1 17 ? 4.186 -10.028 -5.531 1.00 54.25 17 CYS A N 12
ATOM 2701 C CA . CYS A 1 17 ? 3.181 -10.056 -6.588 1.00 23.11 17 CYS A CA 12
ATOM 2702 C C . CYS A 1 17 ? 3.758 -10.648 -7.871 1.00 31.02 17 CYS A C 12
ATOM 2703 O O . CYS A 1 17 ? 4.962 -10.576 -8.113 1.00 3.00 17 CYS A O 12
ATOM 2713 N N . ASP A 1 1 ? 2.843 0.857 0.201 1.00 44.44 1 ASP A N 13
ATOM 2714 C CA . ASP A 1 1 ? 2.454 0.147 -1.012 1.00 32.22 1 ASP A CA 13
ATOM 2715 C C . ASP A 1 1 ? 3.242 -1.151 -1.158 1.00 61.10 1 ASP A C 13
ATOM 2716 O O . ASP A 1 1 ? 4.471 -1.138 -1.242 1.00 14.25 1 ASP A O 13
ATOM 2725 N N . CYS A 1 2 ? 2.528 -2.271 -1.187 1.00 73.13 2 CYS A N 13
ATOM 2726 C CA . CYS A 1 2 ? 3.159 -3.578 -1.322 1.00 22.23 2 CYS A CA 13
ATOM 2727 C C . CYS A 1 2 ? 2.142 -4.633 -1.748 1.00 12.32 2 CYS A C 13
ATOM 2728 O O . CYS A 1 2 ? 0.983 -4.319 -2.020 1.00 54.32 2 CYS A O 13
ATOM 2735 N N . CYS A 1 3 ? 2.583 -5.885 -1.803 1.00 4.32 3 CYS A N 13
ATOM 2736 C CA . CYS A 1 3 ? 1.713 -6.987 -2.195 1.00 42.54 3 CYS A CA 13
ATOM 2737 C C . CYS A 1 3 ? 1.775 -8.119 -1.174 1.00 52.22 3 CYS A C 13
ATOM 2738 O O . CYS A 1 3 ? 2.597 -9.035 -1.253 1.00 75.02 3 CYS A O 13
ATOM 2760 N N . CYS A 1 5 ? 2.586 -10.336 1.655 1.00 14.00 5 CYS A N 13
ATOM 2761 C CA . CYS A 1 5 ? 2.858 -11.740 1.937 1.00 63.12 5 CYS A CA 13
ATOM 2762 C C . CYS A 1 5 ? 2.898 -11.995 3.441 1.00 63.32 5 CYS A C 13
ATOM 2763 O O . CYS A 1 5 ? 2.948 -11.079 4.265 1.00 65.03 5 CYS A O 13
ATOM 2785 N N . ALA A 1 7 ? 3.987 -13.001 6.255 1.00 11.32 7 ALA A N 13
ATOM 2786 C CA . ALA A 1 7 ? 4.716 -12.608 7.455 1.00 64.14 7 ALA A CA 13
ATOM 2787 C C . ALA A 1 7 ? 4.187 -11.292 8.013 1.00 51.52 7 ALA A C 13
ATOM 2788 O O . ALA A 1 7 ? 4.007 -11.146 9.221 1.00 31.01 7 ALA A O 13
ATOM 2795 N N . GLY A 1 8 ? 3.940 -10.334 7.124 1.00 12.32 8 GLY A N 13
ATOM 2796 C CA . GLY A 1 8 ? 3.434 -9.041 7.548 1.00 62.10 8 GLY A CA 13
ATOM 2797 C C . GLY A 1 8 ? 4.544 -8.080 7.926 1.00 32.21 8 GLY A C 13
ATOM 2798 O O . GLY A 1 8 ? 4.406 -6.868 7.764 1.00 23.11 8 GLY A O 13
ATOM 2802 N N . ALA A 1 9 ? 5.646 -8.622 8.433 1.00 4.11 9 ALA A N 13
ATOM 2803 C CA . ALA A 1 9 ? 6.784 -7.804 8.835 1.00 21.21 9 ALA A CA 13
ATOM 2804 C C . ALA A 1 9 ? 7.442 -7.147 7.627 1.00 62.03 9 ALA A C 13
ATOM 28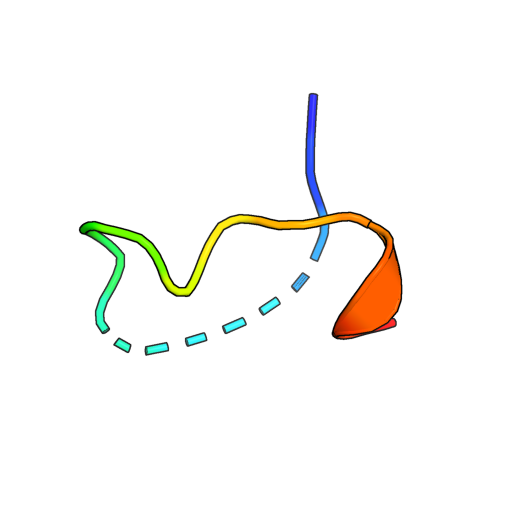05 O O . ALA A 1 9 ? 7.213 -5.971 7.346 1.00 40.45 9 ALA A O 13
ATOM 2812 N N . VAL A 1 10 ? 8.262 -7.914 6.915 1.00 72.22 10 VAL A N 13
ATOM 2813 C CA . VAL A 1 10 ? 8.953 -7.406 5.736 1.00 61.41 10 VAL A CA 13
ATOM 2814 C C . VAL A 1 10 ? 8.442 -8.079 4.467 1.00 63.22 10 VAL A C 13
ATOM 2815 O O . VAL A 1 10 ? 8.881 -7.759 3.362 1.00 3.42 10 VAL A O 13
ATOM 2828 N N . ARG A 1 11 ? 7.512 -9.013 4.633 1.00 74.35 11 ARG A N 13
ATOM 2829 C CA . ARG A 1 11 ? 6.941 -9.732 3.500 1.00 32.50 11 ARG A CA 13
ATOM 2830 C C . ARG A 1 11 ? 6.044 -8.818 2.671 1.00 10.42 11 ARG A C 13
ATOM 2831 O O . ARG A 1 11 ? 5.576 -9.196 1.597 1.00 62.12 11 ARG A O 13
ATOM 2852 N N . CYS A 1 12 ? 5.808 -7.612 3.178 1.00 73.12 12 CYS A N 13
ATOM 2853 C CA . CYS A 1 12 ? 4.967 -6.643 2.486 1.00 14.22 12 CYS A CA 13
ATOM 2854 C C . CYS A 1 12 ? 5.742 -5.948 1.370 1.00 32.22 12 CYS A C 13
ATOM 2855 O O . CYS A 1 12 ? 6.155 -4.797 1.511 1.00 24.32 12 CYS A O 13
ATOM 2862 N N . ARG A 1 13 ? 5.934 -6.656 0.262 1.00 42.21 13 ARG A N 13
ATOM 2863 C CA . ARG A 1 13 ? 6.660 -6.108 -0.878 1.00 21.33 13 ARG A CA 13
ATOM 2864 C C . ARG A 1 13 ? 5.929 -6.409 -2.183 1.00 41.51 13 ARG A C 13
ATOM 2865 O O . ARG A 1 13 ? 5.244 -7.424 -2.304 1.00 34.15 13 ARG A O 13
ATOM 2886 N N . PHE A 1 14 ? 6.080 -5.518 -3.158 1.00 31.11 14 PHE A N 13
ATOM 2887 C CA . PHE A 1 14 ? 5.433 -5.687 -4.454 1.00 42.40 14 PHE A CA 13
ATOM 2888 C C . PHE A 1 14 ? 5.956 -6.931 -5.165 1.00 62.22 14 PHE A C 13
ATOM 2889 O O . PHE A 1 14 ? 5.250 -7.545 -5.964 1.00 60.41 14 PHE A O 13
ATOM 2906 N N . ALA A 1 15 ? 7.199 -7.296 -4.869 1.00 22.45 15 ALA A N 13
ATOM 2907 C CA . ALA A 1 15 ? 7.817 -8.468 -5.478 1.00 1.35 15 ALA A CA 13
ATOM 2908 C C . ALA A 1 15 ? 7.016 -9.730 -5.177 1.00 51.20 15 ALA A C 13
ATOM 2909 O O . ALA A 1 15 ? 6.945 -10.643 -6.000 1.00 30.21 15 ALA A O 13
ATOM 2916 N N . CYS A 1 16 ? 6.414 -9.775 -3.993 1.00 61.22 16 CYS A N 13
ATOM 2917 C CA . CYS A 1 16 ? 5.618 -10.926 -3.583 1.00 4.22 16 CYS A CA 13
ATOM 2918 C C . CYS A 1 16 ? 4.535 -11.233 -4.612 1.00 54.33 16 CYS A C 13
ATOM 2919 O O . CYS A 1 16 ? 4.205 -12.394 -4.856 1.00 44.13 16 CYS A O 13
ATOM 2926 N N . CYS A 1 17 ? 3.983 -10.184 -5.213 1.00 45.45 17 CYS A N 13
ATOM 2927 C CA . CYS A 1 17 ? 2.937 -10.339 -6.216 1.00 51.04 17 CYS A CA 13
ATOM 2928 C C . CYS A 1 17 ? 3.444 -11.140 -7.412 1.00 40.23 17 CYS A C 13
ATOM 2929 O O . CYS A 1 17 ? 4.382 -10.729 -8.094 1.00 44.02 17 CYS A O 13
ATOM 2939 N N . ASP A 1 1 ? 2.967 1.129 -0.134 1.00 11.43 1 ASP A N 14
ATOM 2940 C CA . ASP A 1 1 ? 2.263 0.131 -0.930 1.00 60.20 1 ASP A CA 14
ATOM 2941 C C . ASP A 1 1 ? 3.098 -1.138 -1.072 1.00 32.23 1 ASP A C 14
ATOM 2942 O O . ASP A 1 1 ? 4.326 -1.081 -1.147 1.00 34.34 1 ASP A O 14
ATOM 2951 N N . CYS A 1 2 ? 2.424 -2.283 -1.107 1.00 12.23 2 CYS A N 14
ATOM 2952 C CA . CYS A 1 2 ? 3.102 -3.567 -1.238 1.00 1.44 2 CYS A CA 14
ATOM 2953 C C . CYS A 1 2 ? 2.125 -4.657 -1.669 1.00 1.40 2 CYS A C 14
ATOM 2954 O O . CYS A 1 2 ? 0.956 -4.385 -1.943 1.00 13.23 2 CYS A O 14
ATOM 2961 N N . CYS A 1 3 ? 2.613 -5.891 -1.727 1.00 72.21 3 CYS A N 14
ATOM 2962 C CA . CYS A 1 3 ? 1.785 -7.023 -2.125 1.00 33.21 3 CYS A CA 14
ATOM 2963 C C . CYS A 1 3 ? 1.887 -8.156 -1.108 1.00 31.04 3 CYS A C 14
ATOM 2964 O O . CYS A 1 3 ? 2.747 -9.037 -1.184 1.00 52.44 3 CYS A O 14
ATOM 2986 N N . CYS A 1 5 ? 2.770 -10.348 1.727 1.00 50.41 5 CYS A N 14
ATOM 2987 C CA . CYS A 1 5 ? 3.099 -11.740 2.006 1.00 22.02 5 CYS A CA 14
ATOM 2988 C C . CYS A 1 5 ? 3.134 -12.000 3.510 1.00 55.24 5 CYS A C 14
ATOM 2989 O O . CYS A 1 5 ? 3.136 -11.086 4.338 1.00 43.25 5 CYS A O 14
ATOM 3011 N N . ALA A 1 7 ? 4.110 -12.719 6.319 1.00 31.24 7 ALA A N 14
A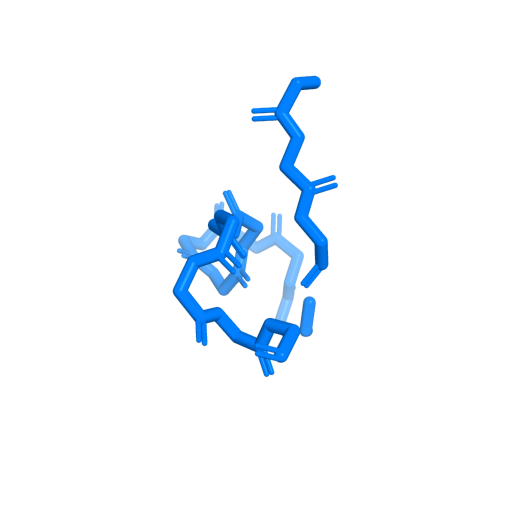TOM 3012 C CA . ALA A 1 7 ? 4.786 -12.271 7.530 1.00 5.40 7 ALA A CA 14
ATOM 3013 C C . ALA A 1 7 ? 4.212 -10.946 8.022 1.00 73.55 7 ALA A C 14
ATOM 3014 O O . ALA A 1 7 ? 3.984 -10.763 9.216 1.00 11.25 7 ALA A O 14
ATOM 3021 N N . GLY A 1 8 ? 3.980 -10.025 7.091 1.00 32.31 8 GLY A N 14
ATOM 3022 C CA . GLY A 1 8 ? 3.434 -8.729 7.450 1.00 23.30 8 GLY A CA 14
ATOM 3023 C C . GLY A 1 8 ? 4.513 -7.719 7.787 1.00 62.31 8 GLY A C 14
ATOM 3024 O O . GLY A 1 8 ? 4.347 -6.522 7.554 1.00 71.51 8 GLY A O 14
ATOM 3028 N N . ALA A 1 9 ? 5.622 -8.202 8.339 1.00 51.15 9 ALA A N 14
ATOM 3029 C CA . ALA A 1 9 ? 6.732 -7.333 8.708 1.00 42.32 9 ALA A CA 14
ATOM 3030 C C . ALA A 1 9 ? 7.441 -6.792 7.471 1.00 63.33 9 ALA A C 14
ATOM 3031 O O . ALA A 1 9 ? 7.203 -5.660 7.051 1.00 4.55 9 ALA A O 14
ATOM 3038 N N . VAL A 1 10 ? 8.314 -7.610 6.890 1.00 4.43 10 VAL A N 14
ATOM 3039 C CA . VAL A 1 10 ? 9.058 -7.214 5.701 1.00 43.54 10 VAL A CA 14
ATOM 3040 C C . VAL A 1 10 ? 8.509 -7.901 4.455 1.00 5.32 10 VAL A C 14
ATOM 3041 O O . VAL A 1 10 ? 8.870 -7.551 3.331 1.00 12.02 10 VAL A O 14
ATOM 3054 N N . ARG A 1 11 ? 7.635 -8.880 4.663 1.00 3.11 11 ARG A N 14
ATOM 3055 C CA . ARG A 1 11 ? 7.037 -9.617 3.557 1.00 73.20 11 ARG A CA 14
ATOM 3056 C C . ARG A 1 11 ? 6.128 -8.713 2.730 1.00 73.04 11 ARG A C 14
ATOM 3057 O O . ARG A 1 11 ? 5.697 -9.081 1.636 1.00 2.41 11 ARG A O 14
ATOM 3078 N N . CYS A 1 12 ? 5.839 -7.529 3.259 1.00 2.11 12 CYS A N 14
ATOM 3079 C CA . CYS A 1 12 ? 4.981 -6.572 2.571 1.00 10.14 12 CYS A CA 14
ATOM 3080 C C . CYS A 1 12 ? 5.751 -5.840 1.476 1.00 71.23 12 CYS A C 14
ATOM 3081 O O . CYS A 1 12 ? 6.102 -4.670 1.626 1.00 44.14 12 CYS A O 14
ATOM 3088 N N . ARG A 1 13 ? 6.009 -6.538 0.375 1.00 71.14 13 ARG A N 14
ATOM 3089 C CA . ARG A 1 13 ? 6.738 -5.956 -0.746 1.00 15.21 13 ARG A CA 14
ATOM 3090 C C . ARG A 1 13 ? 6.042 -6.268 -2.068 1.00 11.53 13 ARG A C 14
ATOM 3091 O O . ARG A 1 13 ? 5.389 -7.302 -2.209 1.00 10.31 13 ARG A O 14
ATOM 3112 N N . PHE A 1 14 ? 6.186 -5.366 -3.033 1.00 50.12 14 PHE A N 14
ATOM 3113 C CA . PHE A 1 14 ? 5.570 -5.544 -4.343 1.00 44.42 14 PHE A CA 14
ATOM 3114 C C . PHE A 1 14 ? 6.142 -6.768 -5.051 1.00 64.23 14 PHE A C 14
ATOM 3115 O O . PHE A 1 14 ? 5.475 -7.389 -5.878 1.00 53.30 14 PHE A O 14
ATOM 3132 N N . ALA A 1 15 ? 7.384 -7.109 -4.721 1.00 34.53 15 ALA A N 14
ATOM 3133 C CA . ALA A 1 15 ? 8.046 -8.260 -5.323 1.00 13.11 15 ALA A CA 14
ATOM 3134 C C . ALA A 1 15 ? 7.275 -9.546 -5.043 1.00 52.52 15 ALA A C 14
ATOM 3135 O O . ALA A 1 15 ? 7.232 -10.450 -5.878 1.00 24.25 15 ALA A O 14
ATOM 3142 N N . CYS A 1 16 ? 6.667 -9.621 -3.864 1.00 52.31 16 CYS A N 14
ATOM 3143 C CA . CYS A 1 16 ? 5.898 -10.796 -3.473 1.00 70.01 16 CYS A CA 14
ATOM 3144 C C . CYS A 1 16 ? 4.854 -11.140 -4.532 1.00 21.13 16 CYS A C 14
ATOM 3145 O O . CYS A 1 16 ? 4.547 -12.311 -4.759 1.00 51.43 16 CYS A O 14
ATOM 3152 N N . CYS A 1 17 ? 4.312 -10.112 -5.176 1.00 63.23 17 CYS A N 14
ATOM 3153 C CA . CYS A 1 17 ? 3.303 -10.304 -6.211 1.00 0.32 17 CYS A CA 14
ATOM 3154 C C . CYS A 1 17 ? 3.878 -11.074 -7.396 1.00 21.32 17 CYS A C 14
ATOM 3155 O O . CYS A 1 17 ? 4.808 -10.613 -8.056 1.00 63.24 17 CYS A O 14
ATOM 3165 N N . ASP A 1 1 ? 2.836 0.988 -0.145 1.00 20.33 1 ASP A N 15
ATOM 3166 C CA . ASP A 1 1 ? 2.183 0.014 -1.012 1.00 15.30 1 ASP A CA 15
ATOM 3167 C C . ASP A 1 1 ? 3.029 -1.247 -1.148 1.00 22.32 1 ASP A C 15
ATOM 3168 O O . ASP A 1 1 ? 4.254 -1.178 -1.251 1.00 3.41 1 ASP A O 15
ATOM 3177 N N . CYS A 1 2 ? 2.369 -2.400 -1.146 1.00 35.21 2 CYS A N 15
ATOM 3178 C CA . CYS A 1 2 ? 3.059 -3.678 -1.267 1.00 63.32 2 CYS A CA 15
ATOM 3179 C C . CYS A 1 2 ? 2.095 -4.779 -1.699 1.00 72.12 2 CYS A C 15
ATOM 3180 O O . CYS A 1 2 ? 0.926 -4.518 -1.986 1.00 31.40 2 CYS A O 15
ATOM 3187 N N . CYS A 1 3 ? 2.592 -6.010 -1.743 1.00 65.32 3 CYS A N 15
ATOM 3188 C CA . CYS A 1 3 ? 1.777 -7.152 -2.140 1.00 12.31 3 CYS A CA 15
ATOM 3189 C C . CYS A 1 3 ? 1.871 -8.272 -1.108 1.00 72.23 3 CYS A C 15
ATOM 3190 O O . CYS A 1 3 ? 2.725 -9.160 -1.173 1.00 51.55 3 CYS A O 15
ATOM 3212 N N . CYS A 1 5 ? 2.719 -10.417 1.861 1.00 2.11 5 CYS A N 15
ATOM 3213 C CA . CYS A 1 5 ? 3.034 -11.806 2.172 1.00 13.04 5 CYS A CA 15
ATOM 3214 C C . CYS A 1 5 ? 3.096 -12.025 3.681 1.00 5.53 5 CYS A C 15
ATOM 3215 O O . CYS A 1 5 ? 3.193 -11.090 4.480 1.00 21.02 5 CYS A O 15
ATOM 3237 N N . ALA A 1 7 ? 4.102 -12.727 6.482 1.00 60.41 7 ALA A N 15
ATOM 3238 C CA . ALA A 1 7 ? 4.847 -12.295 7.658 1.00 63.43 7 ALA A CA 15
ATOM 3239 C C . ALA A 1 7 ? 4.324 -10.962 8.180 1.00 11.21 7 ALA A C 15
ATOM 3240 O O . ALA A 1 7 ? 4.157 -10.778 9.385 1.00 21.41 7 ALA A O 15
ATOM 3247 N N . GLY A 1 8 ? 4.067 -10.032 7.265 1.00 70.34 8 GLY A N 15
ATOM 3248 C CA . GLY A 1 8 ? 3.566 -8.727 7.653 1.00 10.11 8 GLY A CA 15
ATOM 3249 C C . GLY A 1 8 ? 4.680 -7.740 7.939 1.00 42.34 8 GLY A C 15
ATOM 3250 O O . GLY A 1 8 ? 4.524 -6.538 7.725 1.00 15.13 8 GLY A O 15
ATOM 3254 N N . ALA A 1 9 ? 5.808 -8.247 8.424 1.00 24.42 9 ALA A N 15
ATOM 3255 C CA . ALA A 1 9 ? 6.953 -7.402 8.739 1.00 2.22 9 ALA A CA 15
ATOM 3256 C C . ALA A 1 9 ? 7.586 -6.840 7.471 1.00 51.42 9 ALA A C 15
ATOM 3257 O O . ALA A 1 9 ? 7.323 -5.700 7.087 1.00 43.15 9 ALA A O 15
ATOM 3264 N N . VAL A 1 10 ? 8.422 -7.646 6.824 1.00 33.12 10 VAL A N 15
ATOM 3265 C CA . VAL A 1 10 ? 9.092 -7.229 5.598 1.00 11.14 10 VAL A CA 15
ATOM 3266 C C . VAL A 1 10 ? 8.505 -7.937 4.383 1.00 70.32 10 VAL A C 15
ATOM 3267 O O . VAL A 1 10 ? 8.831 -7.608 3.242 1.00 22.12 10 VAL A O 15
ATOM 3280 N N . ARG A 1 11 ? 7.637 -8.912 4.634 1.00 12.55 11 ARG A N 15
ATOM 3281 C CA . ARG A 1 11 ? 7.004 -9.668 3.560 1.00 2.53 11 ARG A CA 15
ATOM 3282 C C . ARG A 1 11 ? 6.097 -8.769 2.724 1.00 25.21 11 ARG A C 15
ATOM 3283 O O . ARG A 1 11 ? 5.646 -9.156 1.645 1.00 5.34 11 ARG A O 15
ATOM 3304 N N . CYS A 1 12 ? 5.834 -7.569 3.229 1.00 11.23 12 CYS A N 15
ATOM 3305 C CA . CYS A 1 12 ? 4.981 -6.615 2.531 1.00 73.12 12 CYS A CA 15
ATOM 3306 C C . CYS A 1 12 ? 5.744 -5.925 1.404 1.00 25.41 12 CYS A C 15
ATOM 3307 O O . CYS A 1 12 ? 6.114 -4.756 1.515 1.00 35.25 12 CYS A O 15
ATOM 3314 N N . ARG A 1 13 ? 5.978 -6.658 0.320 1.00 53.20 13 ARG A N 15
ATOM 3315 C CA . ARG A 1 13 ? 6.698 -6.118 -0.827 1.00 10.53 13 ARG A CA 15
ATOM 3316 C C . ARG A 1 13 ? 5.953 -6.412 -2.125 1.00 75.21 13 ARG A C 15
ATOM 3317 O O . ARG A 1 13 ? 5.297 -7.446 -2.256 1.00 64.41 13 ARG A O 15
ATOM 3338 N N . PHE A 1 14 ? 6.057 -5.496 -3.082 1.00 72.21 14 PHE A N 15
ATOM 3339 C CA . PHE A 1 14 ? 5.392 -5.657 -4.370 1.00 15.22 14 PHE A CA 15
ATOM 3340 C C . PHE A 1 14 ? 5.968 -6.844 -5.135 1.00 71.15 14 PHE A C 15
ATOM 3341 O O . PHE A 1 14 ? 5.285 -7.459 -5.954 1.00 42.12 14 PHE A O 15
ATOM 3358 N N . ALA A 1 15 ? 7.230 -7.160 -4.863 1.00 32.01 15 ALA A N 15
ATOM 3359 C CA . ALA A 1 15 ? 7.898 -8.274 -5.524 1.00 44.31 15 ALA A CA 15
ATOM 3360 C C . ALA A 1 15 ? 7.159 -9.584 -5.275 1.00 51.11 15 ALA A C 15
ATOM 3361 O O . ALA A 1 15 ? 7.172 -10.485 -6.114 1.00 24.52 15 ALA A O 15
ATOM 3368 N N . CYS A 1 16 ? 6.515 -9.684 -4.117 1.00 54.53 16 CYS A N 15
ATOM 3369 C CA . CYS A 1 16 ? 5.770 -10.884 -3.757 1.00 1.14 16 CYS A CA 15
ATOM 3370 C C . CYS A 1 16 ? 4.707 -11.200 -4.805 1.00 20.13 16 CYS A C 15
ATOM 3371 O O . CYS A 1 16 ? 4.448 -12.364 -5.110 1.00 74.44 16 CYS A O 15
ATOM 3378 N N . CYS A 1 17 ? 4.095 -10.156 -5.352 1.00 50.53 17 CYS A N 15
ATOM 3379 C CA . CYS A 1 17 ? 3.060 -10.320 -6.366 1.00 1.11 17 CYS A CA 15
ATOM 3380 C C . CYS A 1 17 ? 3.604 -11.063 -7.583 1.00 34.43 17 CYS A C 15
ATOM 3381 O O . CYS A 1 17 ? 2.948 -11.954 -8.123 1.00 13.34 17 CYS A O 15
ATOM 3391 N N . ASP A 1 1 ? 1.824 0.219 0.315 1.00 61.11 1 ASP A N 16
ATOM 3392 C CA . ASP A 1 1 ? 2.258 0.029 -1.065 1.00 35.15 1 ASP A CA 16
ATOM 3393 C C . ASP A 1 1 ? 3.085 -1.245 -1.204 1.00 31.24 1 ASP A C 16
ATOM 3394 O O . ASP A 1 1 ? 4.312 -1.195 -1.286 1.00 25.24 1 ASP A O 16
ATOM 3403 N N . CYS A 1 2 ? 2.405 -2.386 -1.228 1.00 73.44 2 CYS A N 16
ATOM 3404 C CA . CYS A 1 2 ? 3.076 -3.674 -1.356 1.00 34.53 2 CYS A CA 16
ATOM 3405 C C . CYS A 1 2 ? 2.093 -4.759 -1.787 1.00 70.25 2 CYS A C 16
ATOM 3406 O O . CYS A 1 2 ? 0.927 -4.480 -2.070 1.00 23.14 2 CYS A O 16
ATOM 3413 N N . CYS A 1 3 ? 2.572 -5.998 -1.837 1.00 12.25 3 CYS A N 16
ATOM 3414 C CA . CYS A 1 3 ? 1.738 -7.126 -2.234 1.00 15.54 3 CYS A CA 16
ATOM 3415 C C . CYS A 1 3 ? 1.823 -8.253 -1.209 1.00 2.01 3 CYS A C 16
ATOM 3416 O O . CYS A 1 3 ? 2.665 -9.151 -1.284 1.00 41.03 3 CYS A O 16
ATOM 3438 N N . CYS A 1 5 ? 2.662 -10.426 1.740 1.00 44.34 5 CYS A N 16
ATOM 3439 C CA . CYS A 1 5 ? 2.961 -11.821 2.041 1.00 52.43 5 CYS A CA 16
ATOM 3440 C C . CYS A 1 5 ? 2.987 -12.058 3.548 1.00 63.12 5 CYS A C 16
ATOM 3441 O O . CYS A 1 5 ? 3.056 -11.133 4.361 1.00 61.23 5 CYS A O 16
ATOM 3463 N N . ALA A 1 7 ? 3.930 -12.794 6.364 1.00 65.42 7 ALA A N 16
ATOM 3464 C CA . ALA A 1 7 ? 4.643 -12.372 7.563 1.00 31.45 7 ALA A CA 16
ATOM 3465 C C . ALA A 1 7 ? 4.130 -11.025 8.061 1.00 21.21 7 ALA A C 16
ATOM 3466 O O . ALA A 1 7 ? 3.923 -10.833 9.258 1.00 12.24 7 ALA A O 16
ATOM 3473 N N . GLY A 1 8 ? 3.928 -10.094 7.133 1.00 21.52 8 GLY A N 16
ATOM 3474 C CA . GLY A 1 8 ? 3.442 -8.777 7.498 1.00 40.40 8 GLY A CA 16
ATOM 3475 C C . GLY A 1 8 ? 4.565 -7.824 7.858 1.00 14.13 8 GLY A C 16
ATOM 3476 O O . GLY A 1 8 ? 4.457 -6.617 7.643 1.00 35.11 8 GLY A O 16
ATOM 3480 N N . ALA A 1 9 ? 5.645 -8.367 8.410 1.00 41.42 9 ALA A N 16
ATOM 3481 C CA . ALA A 1 9 ? 6.792 -7.557 8.801 1.00 42.55 9 ALA A CA 16
ATOM 3482 C C . ALA A 1 9 ? 7.472 -6.943 7.581 1.00 31.11 9 ALA A C 16
ATOM 3483 O O . ALA A 1 9 ? 7.259 -5.773 7.262 1.00 20.21 9 ALA A O 16
ATOM 3490 N N . VAL A 1 10 ? 8.291 -7.740 6.903 1.00 45.13 10 VAL A N 16
ATOM 3491 C CA . VAL A 1 10 ? 9.002 -7.275 5.718 1.00 65.13 10 VAL A CA 16
ATOM 3492 C C . VAL A 1 10 ? 8.503 -7.985 4.464 1.00 44.51 10 VAL A C 16
ATOM 3493 O O . VAL A 1 10 ? 8.955 -7.698 3.355 1.00 51.00 10 VAL A O 16
ATOM 3506 N N . ARG A 1 11 ? 7.569 -8.911 4.647 1.00 31.45 11 ARG A N 16
ATOM 3507 C CA . ARG A 1 11 ? 7.008 -9.663 3.531 1.00 44.21 11 ARG A CA 16
ATOM 3508 C C . ARG A 1 11 ? 6.094 -8.780 2.686 1.00 63.31 11 ARG A C 16
ATOM 3509 O O . ARG A 1 11 ? 5.621 -9.193 1.627 1.00 41.25 11 ARG A O 16
ATOM 3530 N N . CYS A 1 12 ? 5.850 -7.564 3.162 1.00 75.11 12 CYS A N 16
ATOM 3531 C CA . CYS A 1 12 ? 4.992 -6.623 2.452 1.00 12.10 12 CYS A CA 16
ATOM 3532 C C . CYS A 1 12 ? 5.751 -5.946 1.315 1.00 44.31 12 CYS A C 16
ATOM 3533 O O . CYS A 1 12 ? 6.172 -4.795 1.434 1.00 13.35 12 CYS A O 16
ATOM 3540 N N . ARG A 1 13 ? 5.923 -6.668 0.213 1.00 61.23 13 ARG A N 16
ATOM 3541 C CA . ARG A 1 13 ? 6.633 -6.138 -0.945 1.00 75.14 13 ARG A CA 16
ATOM 3542 C C . ARG A 1 13 ? 5.875 -6.445 -2.234 1.00 64.41 13 ARG A C 16
ATOM 3543 O O . ARG A 1 13 ? 5.216 -7.479 -2.348 1.00 24.10 13 ARG A O 16
ATOM 3564 N N . PHE A 1 14 ? 5.974 -5.540 -3.202 1.00 61.43 14 PHE A N 16
ATOM 3565 C CA . PHE A 1 14 ? 5.298 -5.714 -4.483 1.00 14.35 14 PHE A CA 16
ATOM 3566 C C . PHE A 1 14 ? 5.873 -6.904 -5.245 1.00 12.21 14 PHE A C 16
ATOM 3567 O O . PHE A 1 14 ? 5.193 -7.514 -6.069 1.00 35.11 14 PHE A O 16
ATOM 3584 N N . ALA A 1 15 ? 7.131 -7.227 -4.964 1.00 32.05 15 ALA A N 16
ATOM 3585 C CA . ALA A 1 15 ? 7.798 -8.344 -5.621 1.00 32.13 15 ALA A CA 16
ATOM 3586 C C . ALA A 1 15 ? 7.045 -9.649 -5.385 1.00 13.10 15 ALA A C 16
ATOM 3587 O O . ALA A 1 15 ? 7.076 -10.555 -6.218 1.00 53.02 15 ALA A O 16
ATOM 3594 N N . CYS A 1 16 ? 6.369 -9.739 -4.244 1.00 52.34 16 CYS A N 16
ATOM 3595 C CA . CYS A 1 16 ? 5.608 -10.933 -3.898 1.00 22.13 16 CYS A CA 16
ATOM 3596 C C . CYS A 1 16 ? 4.540 -11.222 -4.949 1.00 1.04 16 CYS A C 16
ATOM 3597 O O . CYS A 1 16 ? 4.271 -12.378 -5.275 1.00 62.41 16 CYS A O 16
ATOM 3604 N N . CYS A 1 17 ? 3.935 -10.163 -5.475 1.00 55.12 17 CYS A N 16
ATOM 3605 C CA . CYS A 1 17 ? 2.896 -10.301 -6.489 1.00 12.32 17 CYS A CA 16
ATOM 3606 C C . CYS A 1 17 ? 3.414 -11.076 -7.697 1.00 20.24 17 CYS A C 16
ATOM 3607 O O . CYS A 1 17 ? 4.596 -11.004 -8.033 1.00 54.10 17 CYS A O 16
ATOM 3617 N N . ASP A 1 1 ? 1.281 -0.112 -0.187 1.00 13.25 1 ASP A N 17
ATOM 3618 C CA . ASP A 1 1 ? 2.279 0.007 -1.243 1.00 20.51 1 ASP A CA 17
ATOM 3619 C C . ASP A 1 1 ? 3.099 -1.275 -1.362 1.00 13.41 1 ASP A C 17
ATOM 3620 O O . ASP A 1 1 ? 4.327 -1.233 -1.446 1.00 35.23 1 ASP A O 17
ATOM 3629 N N . CYS A 1 2 ? 2.412 -2.412 -1.368 1.00 32.04 2 CYS A N 17
ATOM 3630 C CA . CYS A 1 2 ? 3.075 -3.706 -1.474 1.00 50.15 2 CYS A CA 17
ATOM 3631 C C . CYS A 1 2 ? 2.086 -4.792 -1.889 1.00 12.42 2 CYS A C 17
ATOM 3632 O O . CYS A 1 2 ? 0.922 -4.510 -2.175 1.00 52.02 2 CYS A O 17
ATOM 3639 N N . CYS A 1 3 ? 2.557 -6.034 -1.918 1.00 42.41 3 CYS A N 17
ATOM 3640 C CA . CYS A 1 3 ? 1.716 -7.162 -2.297 1.00 62.50 3 CYS A CA 17
ATOM 3641 C C . CYS A 1 3 ? 1.795 -8.274 -1.254 1.00 44.04 3 CYS A C 17
ATOM 3642 O O . CYS A 1 3 ? 2.631 -9.178 -1.316 1.00 65.51 3 CYS A O 17
ATOM 3664 N N . CYS A 1 5 ? 2.622 -10.404 1.732 1.00 63.14 5 CYS A N 17
ATOM 3665 C CA . CYS A 1 5 ? 2.912 -11.796 2.055 1.00 13.22 5 CYS A CA 17
ATOM 3666 C C . CYS A 1 5 ? 2.938 -12.009 3.566 1.00 12.11 5 CYS A C 17
ATOM 3667 O O . CYS A 1 5 ? 3.013 -11.071 4.364 1.00 61.43 5 CYS A O 17
ATOM 3689 N N . ALA A 1 7 ? 3.878 -12.706 6.393 1.00 5.31 7 ALA A N 17
ATOM 3690 C CA . ALA A 1 7 ? 4.594 -12.269 7.585 1.00 5.22 7 ALA A CA 17
ATOM 3691 C C . ALA A 1 7 ? 4.091 -10.910 8.061 1.00 31.41 7 ALA A C 17
ATOM 3692 O O . ALA A 1 7 ? 3.886 -10.697 9.255 1.00 33.02 7 ALA A O 17
ATOM 3699 N N . GLY A 1 8 ? 3.894 -9.994 7.118 1.00 3.43 8 GLY A N 17
ATOM 3700 C CA . GLY A 1 8 ? 3.417 -8.667 7.462 1.00 42.22 8 GLY A CA 17
ATOM 3701 C C . GLY A 1 8 ? 4.546 -7.716 7.805 1.00 3.43 8 GLY A C 17
ATOM 3702 O O . GLY A 1 8 ? 4.446 -6.512 7.570 1.00 11.12 8 GLY A O 17
ATOM 3706 N N . ALA A 1 9 ? 5.624 -8.256 8.365 1.00 34.11 9 ALA A N 17
ATOM 3707 C CA . ALA A 1 9 ? 6.776 -7.447 8.741 1.00 23.24 9 ALA A CA 17
ATOM 3708 C C . ALA A 1 9 ? 7.458 -6.857 7.512 1.00 53.14 9 ALA A C 17
ATOM 3709 O O . ALA A 1 9 ? 7.251 -5.691 7.174 1.00 33.12 9 ALA A O 17
ATOM 3716 N N . VAL A 1 10 ? 8.272 -7.669 6.845 1.00 43.20 10 VAL A N 17
ATOM 3717 C CA . VAL A 1 10 ? 8.984 -7.227 5.652 1.00 42.31 10 VAL A CA 17
ATOM 3718 C C . VAL A 1 10 ? 8.480 -7.953 4.410 1.00 21.52 10 VAL A C 17
ATOM 3719 O O . VAL A 1 10 ? 8.932 -7.687 3.296 1.00 30.44 10 VAL A O 17
ATOM 3732 N N . ARG A 1 11 ? 7.541 -8.872 4.610 1.00 74.24 11 ARG A N 17
ATOM 3733 C CA . ARG A 1 11 ? 6.975 -9.638 3.506 1.00 71.52 11 ARG A CA 17
ATOM 3734 C C . ARG A 1 11 ? 6.065 -8.765 2.648 1.00 53.23 11 ARG A C 17
ATOM 3735 O O . ARG A 1 11 ? 5.587 -9.192 1.596 1.00 63.00 11 ARG A O 17
ATOM 3756 N N . CYS A 1 12 ? 5.828 -7.539 3.104 1.00 72.43 12 CYS A N 17
ATOM 3757 C CA . CYS A 1 12 ? 4.974 -6.605 2.380 1.00 64.14 12 CYS A CA 17
ATOM 3758 C C . CYS A 1 12 ? 5.736 -5.953 1.229 1.00 15.21 12 CYS A C 17
ATOM 3759 O O . CYS A 1 12 ? 6.151 -4.797 1.322 1.00 75.51 12 CYS A O 17
ATOM 3766 N N . ARG A 1 13 ? 5.914 -6.701 0.146 1.00 65.34 13 ARG A N 17
ATOM 3767 C CA . ARG A 1 13 ? 6.626 -6.197 -1.023 1.00 1.24 13 ARG A CA 17
ATOM 3768 C C . ARG A 1 13 ? 5.862 -6.517 -2.304 1.00 44.43 13 ARG A C 17
ATOM 3769 O O . ARG A 1 13 ? 5.192 -7.545 -2.400 1.00 11.21 13 ARG A O 17
ATOM 3790 N N . PHE A 1 14 ? 5.968 -5.628 -3.287 1.00 64.52 14 PHE A N 17
ATOM 3791 C CA . PHE A 1 14 ? 5.287 -5.815 -4.563 1.00 12.12 14 PHE A CA 17
ATOM 3792 C C . PHE A 1 14 ? 5.849 -7.021 -5.309 1.00 24.32 14 PHE A C 17
ATOM 3793 O O . PHE A 1 14 ? 5.162 -7.637 -6.123 1.00 41.33 14 PHE A O 17
ATOM 3810 N N . ALA A 1 15 ? 7.105 -7.353 -5.024 1.00 54.33 15 ALA A N 17
ATOM 3811 C CA . ALA A 1 15 ? 7.760 -8.485 -5.666 1.00 72.53 15 ALA A CA 17
ATOM 3812 C C . ALA A 1 15 ? 6.994 -9.779 -5.411 1.00 63.41 15 ALA A C 17
ATOM 3813 O O . ALA A 1 15 ? 7.016 -10.698 -6.231 1.00 5.01 15 ALA A O 17
ATOM 3820 N N . CYS A 1 16 ? 6.318 -9.846 -4.269 1.00 50.23 16 CYS A N 17
ATOM 3821 C CA . CYS A 1 16 ? 5.546 -11.028 -3.905 1.00 1.42 16 CYS A CA 17
ATOM 3822 C C . CYS A 1 16 ? 4.476 -11.322 -4.952 1.00 34.44 16 CYS A C 17
ATOM 3823 O O . CYS A 1 16 ? 4.197 -12.481 -5.262 1.00 21.12 16 CYS A O 17
ATOM 3830 N N . CYS A 1 17 ? 3.879 -10.266 -5.493 1.00 52.11 17 CYS A N 17
ATOM 3831 C CA . CYS A 1 17 ? 2.839 -10.409 -6.505 1.00 20.41 17 CYS A CA 17
ATOM 3832 C C . CYS A 1 17 ? 3.349 -11.210 -7.699 1.00 63.15 17 CYS A C 17
ATOM 3833 O O . CYS A 1 17 ? 2.740 -12.201 -8.101 1.00 23.21 17 CYS A O 17
ATOM 3843 N N . ASP A 1 1 ? 2.734 0.994 -0.350 1.00 43.32 1 ASP A N 18
ATOM 3844 C CA . ASP A 1 1 ? 2.082 -0.028 -1.161 1.00 4.22 1 ASP A CA 18
ATOM 3845 C C . ASP A 1 1 ? 2.968 -1.263 -1.293 1.00 72.00 1 ASP A C 18
ATOM 3846 O O . ASP A 1 1 ? 4.185 -1.154 -1.445 1.00 30.22 1 ASP A O 18
ATOM 3855 N N . CYS A 1 2 ? 2.349 -2.437 -1.233 1.00 60.44 2 CYS A N 18
ATOM 3856 C CA . CYS A 1 2 ? 3.080 -3.694 -1.345 1.00 12.03 2 CYS A CA 18
ATOM 3857 C C . CYS A 1 2 ? 2.158 -4.820 -1.803 1.00 62.53 2 CYS A C 18
ATOM 3858 O O . CYS A 1 2 ? 0.990 -4.592 -2.118 1.00 72.43 2 CYS A O 18
ATOM 3865 N N . CYS A 1 3 ? 2.692 -6.037 -1.838 1.00 11.10 3 CYS A N 18
ATOM 3866 C CA . CYS A 1 3 ? 1.919 -7.200 -2.258 1.00 4.23 3 CYS A CA 18
ATOM 3867 C C . CYS A 1 3 ? 2.016 -8.319 -1.225 1.00 0.34 3 CYS A C 18
ATOM 3868 O O . CYS A 1 3 ? 2.896 -9.182 -1.267 1.00 75.22 3 CYS A O 18
ATOM 3890 N N . CYS A 1 5 ? 2.854 -10.451 1.712 1.00 62.42 5 CYS A N 18
ATOM 3891 C CA . CYS A 1 5 ? 3.201 -11.833 2.024 1.00 40.34 5 CYS A CA 18
ATOM 3892 C C . CYS A 1 5 ? 3.230 -12.059 3.532 1.00 2.25 5 CYS A C 18
ATOM 3893 O O . CYS A 1 5 ? 3.280 -11.127 4.339 1.00 64.12 5 CYS A O 18
ATOM 3915 N N . ALA A 1 7 ? 4.191 -12.770 6.355 1.00 62.41 7 ALA A N 18
ATOM 3916 C CA . ALA A 1 7 ? 4.895 -12.328 7.552 1.00 3.00 7 ALA A CA 18
ATOM 3917 C C . ALA A 1 7 ? 4.326 -11.011 8.069 1.00 72.22 7 ALA A C 18
ATOM 3918 O O . ALA A 1 7 ? 4.124 -10.840 9.270 1.00 11.12 7 ALA A O 18
ATOM 3925 N N . GLY A 1 8 ? 4.069 -10.082 7.153 1.00 61.44 8 GLY A N 18
ATOM 3926 C CA . GLY A 1 8 ? 3.526 -8.792 7.536 1.00 61.31 8 GLY A CA 18
ATOM 3927 C C . GLY A 1 8 ? 4.607 -7.788 7.882 1.00 2.12 8 GLY A C 18
ATOM 3928 O O . GLY A 1 8 ? 4.435 -6.586 7.681 1.00 72.23 8 GLY A O 18
ATOM 3932 N N . ALA A 1 9 ? 5.725 -8.281 8.406 1.00 13.33 9 ALA A N 18
ATOM 3933 C CA . ALA A 1 9 ? 6.838 -7.418 8.781 1.00 10.31 9 ALA A CA 18
ATOM 3934 C C . ALA A 1 9 ? 7.506 -6.817 7.549 1.00 52.12 9 ALA A C 18
ATOM 3935 O O . ALA A 1 9 ? 7.257 -5.664 7.196 1.00 64.14 9 ALA A O 18
ATOM 3942 N N . VAL A 1 10 ? 8.355 -7.605 6.898 1.00 25.42 10 VAL A N 18
ATOM 3943 C CA . VAL A 1 10 ? 9.059 -7.151 5.705 1.00 62.13 10 VAL A CA 18
ATOM 3944 C C . VAL A 1 10 ? 8.555 -7.874 4.461 1.00 60.21 10 VAL A C 18
ATOM 3945 O O . VAL A 1 10 ? 8.980 -7.579 3.344 1.00 63.22 10 VAL A O 18
ATOM 3958 N N . ARG A 1 11 ? 7.646 -8.822 4.662 1.00 33.31 11 ARG A N 18
ATOM 3959 C CA . ARG A 1 11 ? 7.083 -9.589 3.557 1.00 45.45 11 ARG A CA 18
ATOM 3960 C C . ARG A 1 11 ? 6.176 -8.715 2.696 1.00 75.12 11 ARG A C 18
ATOM 3961 O O . ARG A 1 11 ? 5.754 -9.119 1.612 1.00 53.44 11 ARG A O 18
ATOM 3982 N N . 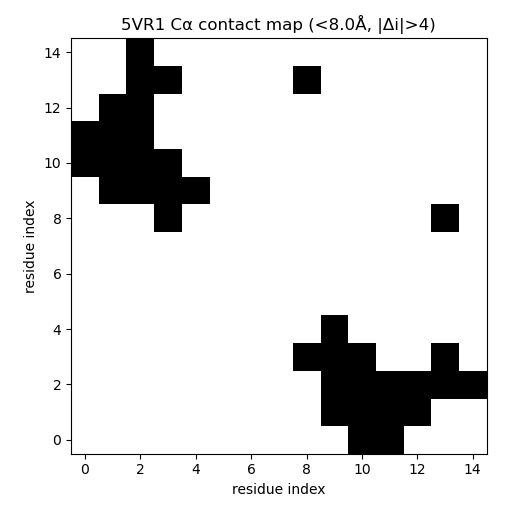CYS A 1 12 ? 5.878 -7.517 3.186 1.00 0.53 12 CYS A N 18
ATOM 3983 C CA . CYS A 1 12 ? 5.020 -6.586 2.464 1.00 54.41 12 CYS A CA 18
ATOM 3984 C C . CYS A 1 12 ? 5.797 -5.873 1.361 1.00 72.34 12 CYS A C 18
ATOM 3985 O O . CYS A 1 12 ? 6.141 -4.698 1.489 1.00 74.13 12 CYS A O 18
ATOM 3992 N N . ARG A 1 13 ? 6.070 -6.593 0.277 1.00 31.34 13 ARG A N 18
ATOM 3993 C CA . ARG A 1 13 ? 6.807 -6.031 -0.848 1.00 30.12 13 ARG A CA 18
ATOM 3994 C C . ARG A 1 13 ? 6.077 -6.295 -2.162 1.00 4.22 13 ARG A C 18
ATOM 3995 O O . ARG A 1 13 ? 5.401 -7.312 -2.315 1.00 60.12 13 ARG A O 18
ATOM 4016 N N . PHE A 1 14 ? 6.219 -5.371 -3.107 1.00 21.41 14 PHE A N 18
ATOM 4017 C CA . PHE A 1 14 ? 5.573 -5.503 -4.407 1.00 54.04 14 PHE A CA 18
ATOM 4018 C C . PHE A 1 14 ? 6.105 -6.720 -5.159 1.00 14.14 14 PHE A C 18
ATOM 4019 O O . PHE A 1 14 ? 5.389 -7.337 -5.947 1.00 25.50 14 PHE A O 18
ATOM 4036 N N . ALA A 1 15 ? 7.365 -7.058 -4.908 1.00 43.21 15 ALA A N 18
ATOM 4037 C CA . ALA A 1 15 ? 7.994 -8.201 -5.559 1.00 14.12 15 ALA A CA 18
ATOM 4038 C C . ALA A 1 15 ? 7.172 -9.469 -5.353 1.00 64.32 15 ALA A C 18
ATOM 4039 O O . ALA A 1 15 ? 7.160 -10.358 -6.205 1.00 61.22 15 ALA A O 18
ATOM 4046 N N . CYS A 1 16 ? 6.488 -9.548 -4.217 1.00 53.51 16 CYS A N 18
ATOM 4047 C CA . CYS A 1 16 ? 5.664 -10.708 -3.898 1.00 44.32 16 CYS A CA 18
ATOM 4048 C C . CYS A 1 16 ? 4.531 -10.864 -4.908 1.00 32.32 16 CYS A C 18
ATOM 4049 O O . CYS A 1 16 ? 3.991 -11.956 -5.088 1.00 24.41 16 CYS A O 18
ATOM 4056 N N . CYS A 1 17 ? 4.175 -9.765 -5.564 1.00 73.23 17 CYS A N 18
ATOM 4057 C CA . CYS A 1 17 ? 3.106 -9.779 -6.556 1.00 11.53 17 CYS A CA 18
ATOM 4058 C C . CYS A 1 17 ? 3.250 -10.973 -7.494 1.00 75.03 17 CYS A C 18
ATOM 4059 O O . CYS A 1 17 ? 4.171 -11.028 -8.309 1.00 35.13 17 CYS A O 18
ATOM 4069 N N . ASP A 1 1 ? 2.812 0.811 0.229 1.00 64.34 1 ASP A N 19
ATOM 4070 C CA . ASP A 1 1 ? 2.404 0.087 -0.970 1.00 44.21 1 ASP A CA 19
ATOM 4071 C C . ASP A 1 1 ? 3.199 -1.207 -1.121 1.00 14.54 1 ASP A C 19
ATOM 4072 O O . ASP A 1 1 ? 4.426 -1.187 -1.214 1.00 3.34 1 ASP A O 19
ATOM 4081 N N . CYS A 1 2 ? 2.490 -2.330 -1.143 1.00 21.53 2 CYS A N 19
ATOM 4082 C CA . CYS A 1 2 ? 3.128 -3.634 -1.280 1.00 74.31 2 CYS A CA 19
ATOM 4083 C C . CYS A 1 2 ? 2.113 -4.694 -1.699 1.00 61.42 2 CYS A C 19
ATOM 4084 O O . CYS A 1 2 ? 0.949 -4.388 -1.959 1.00 2.40 2 CYS A O 19
ATOM 4091 N N . CYS A 1 3 ? 2.563 -5.943 -1.763 1.00 32.23 3 CYS A N 19
ATOM 4092 C CA . CYS A 1 3 ? 1.696 -7.050 -2.150 1.00 42.20 3 CYS A CA 19
ATOM 4093 C C . CYS A 1 3 ? 1.783 -8.188 -1.138 1.00 33.42 3 CYS A C 19
ATOM 4094 O O . CYS A 1 3 ? 2.609 -9.099 -1.237 1.00 50.41 3 CYS A O 19
ATOM 4116 N N . CYS A 1 5 ? 2.643 -10.405 1.762 1.00 41.44 5 CYS A N 19
ATOM 4117 C CA . CYS A 1 5 ? 2.926 -11.807 2.042 1.00 35.03 5 CYS A CA 19
ATOM 4118 C C . CYS A 1 5 ? 2.962 -12.064 3.546 1.00 24.10 5 CYS A C 19
ATOM 4119 O O . CYS A 1 5 ? 3.047 -11.151 4.370 1.00 4.50 5 CYS A O 19
ATOM 4141 N N . ALA A 1 7 ? 3.927 -12.855 6.344 1.00 34.00 7 ALA A N 19
ATOM 4142 C CA . ALA A 1 7 ? 4.654 -12.457 7.543 1.00 42.24 7 ALA A CA 19
ATOM 4143 C C . ALA A 1 7 ? 4.157 -11.114 8.066 1.00 51.41 7 ALA A C 19
ATOM 4144 O O . ALA A 1 7 ? 3.963 -10.938 9.268 1.00 43.30 7 ALA A O 19
ATOM 4151 N N . GLY A 1 8 ? 3.952 -10.167 7.154 1.00 23.33 8 GLY A N 19
ATOM 4152 C CA . GLY A 1 8 ? 3.480 -8.852 7.544 1.00 40.40 8 GLY A CA 19
ATOM 4153 C C . GLY A 1 8 ? 4.613 -7.912 7.906 1.00 65.44 8 GLY A C 19
ATOM 4154 O O . GLY A 1 8 ? 4.512 -6.702 7.708 1.00 4.10 8 GLY A O 19
ATOM 4158 N N . ALA A 1 9 ? 5.695 -8.471 8.438 1.00 5.33 9 ALA A N 19
ATOM 4159 C CA . ALA A 1 9 ? 6.853 -7.675 8.828 1.00 14.31 9 ALA A CA 19
ATOM 4160 C C . ALA A 1 9 ? 7.528 -7.054 7.610 1.00 73.23 9 ALA A C 19
ATOM 4161 O O . ALA A 1 9 ? 7.321 -5.880 7.304 1.00 43.31 9 ALA A O 19
ATOM 4168 N N . VAL A 1 10 ? 8.336 -7.850 6.917 1.00 21.41 10 VAL A N 19
ATOM 4169 C CA . VAL A 1 10 ? 9.042 -7.379 5.731 1.00 34.24 10 VAL A CA 19
ATOM 4170 C C . VAL A 1 10 ? 8.519 -8.063 4.473 1.00 21.10 10 VAL A C 19
ATOM 4171 O O . VAL A 1 10 ? 8.959 -7.763 3.363 1.00 51.10 10 VAL A O 19
ATOM 4184 N N . ARG A 1 11 ? 7.578 -8.984 4.654 1.00 52.41 11 ARG A N 19
ATOM 4185 C CA . ARG A 1 11 ? 6.995 -9.711 3.533 1.00 63.21 11 ARG A CA 19
ATOM 4186 C C . ARG A 1 11 ? 6.085 -8.804 2.710 1.00 32.22 11 ARG A C 19
ATOM 4187 O O . ARG A 1 11 ? 5.602 -9.192 1.646 1.00 52.11 11 ARG A O 19
ATOM 4208 N N . CYS A 1 12 ? 5.854 -7.595 3.211 1.00 62.12 12 CYS A N 19
ATOM 4209 C CA . CYS A 1 12 ? 5.001 -6.633 2.524 1.00 3.41 12 CYS A CA 19
ATOM 4210 C C . CYS A 1 12 ? 5.760 -5.943 1.394 1.00 71.13 12 CYS A C 19
ATOM 4211 O O . CYS A 1 12 ? 6.217 -4.810 1.540 1.00 3.52 12 CYS A O 19
ATOM 4218 N N . ARG A 1 13 ? 5.889 -6.635 0.267 1.00 71.54 13 ARG A N 19
ATOM 4219 C CA . ARG A 1 13 ? 6.592 -6.091 -0.888 1.00 44.14 13 ARG A CA 19
ATOM 4220 C C . ARG A 1 13 ? 5.856 -6.428 -2.182 1.00 2.32 13 ARG A C 19
ATOM 4221 O O . ARG A 1 13 ? 5.230 -7.481 -2.296 1.00 33.44 13 ARG A O 19
ATOM 4242 N N . PHE A 1 14 ? 5.936 -5.525 -3.154 1.00 72.20 14 PHE A N 19
ATOM 4243 C CA . PHE A 1 14 ? 5.276 -5.726 -4.439 1.00 41.40 14 PHE A CA 19
ATOM 4244 C C . PHE A 1 14 ? 5.855 -6.937 -5.165 1.00 1.43 14 PHE A C 19
ATOM 4245 O O . PHE A 1 14 ? 5.169 -7.589 -5.951 1.00 41.31 14 PHE A O 19
ATOM 4262 N N . ALA A 1 15 ? 7.123 -7.230 -4.895 1.00 32.33 15 ALA A N 19
ATOM 4263 C CA . ALA A 1 15 ? 7.794 -8.363 -5.520 1.00 4.21 15 ALA A CA 19
ATOM 4264 C C . ALA A 1 15 ? 6.978 -9.641 -5.361 1.00 60.05 15 ALA A C 19
ATOM 4265 O O . ALA A 1 15 ? 6.977 -10.502 -6.242 1.00 31.35 15 ALA A O 19
ATOM 4272 N N . CYS A 1 16 ? 6.285 -9.759 -4.234 1.00 53.30 16 CYS A N 19
ATOM 4273 C CA . CYS A 1 16 ? 5.465 -10.932 -3.959 1.00 33.30 16 CYS A CA 19
ATOM 4274 C C . CYS A 1 16 ? 4.412 -11.127 -5.046 1.00 74.00 16 CYS A C 19
ATOM 4275 O O . CYS A 1 16 ? 4.076 -12.256 -5.406 1.00 14.25 16 CYS A O 19
ATOM 4282 N N . CYS A 1 17 ? 3.894 -10.019 -5.566 1.00 44.01 17 CYS A N 19
ATOM 4283 C CA . CYS A 1 17 ? 2.880 -10.066 -6.612 1.00 14.22 17 CYS A CA 19
ATOM 4284 C C . CYS A 1 17 ? 3.456 -10.639 -7.903 1.00 74.23 17 CYS A C 19
ATOM 4285 O O . CYS A 1 17 ? 4.326 -10.035 -8.528 1.00 45.05 17 CYS A O 19
ATOM 4295 N N . ASP A 1 1 ? 2.890 0.754 0.083 1.00 44.42 1 ASP A N 20
ATOM 4296 C CA . ASP A 1 1 ? 2.520 0.042 -1.134 1.00 60.25 1 ASP A CA 20
ATOM 4297 C C . ASP A 1 1 ? 3.303 -1.262 -1.261 1.00 14.44 1 ASP A C 20
ATOM 4298 O O . ASP A 1 1 ? 4.531 -1.255 -1.345 1.00 1.01 1 ASP A O 20
ATOM 4307 N N . CYS A 1 2 ? 2.583 -2.379 -1.272 1.00 4.12 2 CYS A N 20
ATOM 4308 C CA . CYS A 1 2 ? 3.209 -3.691 -1.386 1.00 2.41 2 CYS A CA 20
ATOM 4309 C C . CYS A 1 2 ? 2.187 -4.747 -1.797 1.00 45.23 2 CYS A C 20
ATOM 4310 O O . CYS A 1 2 ? 1.028 -4.433 -2.070 1.00 4.52 2 CYS A O 20
ATOM 4317 N N . CYS A 1 3 ? 2.625 -6.001 -1.840 1.00 4.42 3 CYS A N 20
ATOM 4318 C CA . CYS A 1 3 ? 1.751 -7.104 -2.218 1.00 31.23 3 CYS A CA 20
ATOM 4319 C C . CYS A 1 3 ? 1.818 -8.229 -1.188 1.00 43.33 3 CYS A C 20
ATOM 4320 O O . CYS A 1 3 ? 2.636 -9.148 -1.268 1.00 70.51 3 CYS A O 20
ATOM 4342 N N . CYS A 1 5 ? 2.634 -10.410 1.753 1.00 41.00 5 CYS A N 20
ATOM 4343 C CA . CYS A 1 5 ? 2.900 -11.811 2.057 1.00 40.13 5 CYS A CA 20
ATOM 4344 C C . CYS A 1 5 ? 2.924 -12.046 3.564 1.00 14.43 5 CYS A C 20
ATOM 4345 O O . CYS A 1 5 ? 3.012 -11.121 4.375 1.00 0.41 5 CYS A O 20
ATOM 4367 N N . ALA A 1 7 ? 3.860 -12.805 6.381 1.00 64.31 7 ALA A N 20
ATOM 4368 C CA . ALA A 1 7 ? 4.584 -12.397 7.579 1.00 54.54 7 ALA A CA 20
ATOM 4369 C C . ALA A 1 7 ? 4.096 -11.041 8.079 1.00 72.14 7 ALA A C 20
ATOM 4370 O O . ALA A 1 7 ? 3.896 -10.846 9.277 1.00 53.33 7 ALA A O 20
ATOM 4377 N N . GLY A 1 8 ? 3.907 -10.106 7.152 1.00 74.41 8 GLY A N 20
ATOM 4378 C CA . GLY A 1 8 ? 3.445 -8.781 7.519 1.00 15.40 8 GLY A CA 20
ATOM 4379 C C . GLY A 1 8 ? 4.585 -7.847 7.875 1.00 74.21 8 GLY A C 20
ATOM 4380 O O . GLY A 1 8 ? 4.497 -6.639 7.659 1.00 14.22 8 GLY A O 20
ATOM 4384 N N . ALA A 1 9 ? 5.657 -8.408 8.423 1.00 24.11 9 ALA A N 20
ATOM 4385 C CA . ALA A 1 9 ? 6.820 -7.618 8.809 1.00 14.34 9 ALA A CA 20
ATOM 4386 C C . ALA A 1 9 ? 7.509 -7.022 7.587 1.00 40.52 9 ALA A C 20
ATOM 4387 O O . ALA A 1 9 ? 7.316 -5.850 7.263 1.00 41.34 9 ALA A O 20
ATOM 4394 N N . VAL A 1 10 ? 8.314 -7.835 6.912 1.00 64.44 10 VAL A N 20
ATOM 4395 C CA . VAL A 1 10 ? 9.033 -7.388 5.724 1.00 34.32 10 VAL A CA 20
ATOM 4396 C C . VAL A 1 10 ? 8.513 -8.086 4.472 1.00 14.23 10 VAL A C 20
ATOM 4397 O O . VAL A 1 10 ? 8.963 -7.806 3.361 1.00 14.11 10 VAL A O 20
ATOM 4410 N N . ARG A 1 11 ? 7.562 -8.995 4.660 1.00 32.20 11 ARG A N 20
ATOM 4411 C CA . ARG A 1 11 ? 6.980 -9.734 3.546 1.00 44.03 11 ARG A CA 20
ATOM 4412 C C . ARG A 1 11 ? 6.085 -8.831 2.703 1.00 14.20 11 ARG A C 20
ATOM 4413 O O . ARG A 1 11 ? 5.605 -9.230 1.642 1.00 52.05 11 ARG A O 20
ATOM 4434 N N . CYS A 1 12 ? 5.863 -7.612 3.183 1.00 11.23 12 CYS A N 20
ATOM 4435 C CA . CYS A 1 12 ? 5.024 -6.652 2.476 1.00 4.50 12 CYS A CA 20
ATOM 4436 C C . CYS A 1 12 ? 5.797 -5.988 1.340 1.00 70.15 12 CYS A C 20
ATOM 4437 O O . CYS A 1 12 ? 6.251 -4.851 1.465 1.00 4.11 12 CYS A O 20
ATOM 4444 N N . ARG A 1 13 ? 5.941 -6.707 0.231 1.00 2.10 13 ARG A N 20
ATOM 4445 C CA . ARG A 1 13 ? 6.659 -6.189 -0.927 1.00 42.03 13 ARG A CA 20
ATOM 4446 C C . ARG A 1 13 ? 5.925 -6.532 -2.220 1.00 72.01 13 ARG A C 20
ATOM 4447 O O . ARG A 1 13 ? 5.285 -7.579 -2.324 1.00 11.30 13 ARG A O 20
ATOM 4468 N N . PHE A 1 14 ? 6.021 -5.643 -3.203 1.00 42.11 14 PHE A N 20
ATOM 4469 C CA . PHE A 1 14 ? 5.365 -5.850 -4.489 1.00 21.43 14 PHE A CA 20
ATOM 4470 C C . PHE A 1 14 ? 5.933 -7.076 -5.198 1.00 24.32 14 PHE A C 20
ATOM 4471 O O . PHE A 1 14 ? 5.243 -7.730 -5.979 1.00 20.31 14 PHE A O 20
ATOM 4488 N N . ALA A 1 15 ? 7.197 -7.381 -4.920 1.00 12.54 15 ALA A N 20
ATOM 4489 C CA . ALA A 1 15 ? 7.858 -8.528 -5.529 1.00 2.31 15 ALA A CA 20
ATOM 4490 C C . ALA A 1 15 ? 7.030 -9.796 -5.354 1.00 12.14 15 ALA A C 20
ATOM 4491 O O . ALA A 1 15 ? 7.022 -10.670 -6.221 1.00 43.22 15 ALA A O 20
ATOM 4498 N N . CYS A 1 16 ? 6.333 -9.891 -4.226 1.00 23.01 16 CYS A N 20
ATOM 4499 C CA . CYS A 1 16 ? 5.502 -11.053 -3.936 1.00 0.14 16 CYS A CA 20
ATOM 4500 C C . CYS A 1 16 ? 4.456 -11.259 -5.027 1.00 35.41 16 CYS A C 20
ATOM 4501 O O . CYS A 1 16 ? 4.117 -12.392 -5.371 1.00 75.02 16 CYS A O 20
ATOM 4508 N N . CYS A 1 17 ? 3.947 -10.157 -5.568 1.00 23.14 17 CYS A N 20
ATOM 4509 C CA . CYS A 1 17 ? 2.940 -10.215 -6.620 1.00 34.25 17 CYS A CA 20
ATOM 4510 C C . CYS A 1 17 ? 3.520 -10.818 -7.896 1.00 13.02 17 CYS A C 20
ATOM 4511 O O . CYS A 1 17 ? 2.976 -11.775 -8.445 1.00 74.40 17 CYS A O 20
#

Solvent-accessible surface area: 1538 Å² total

B-factor: mean 38.6, std 22.86, range [0.02, 75.53]

Secondary structure (DSSP, 8-state):
------SS---GGG-

Sequence (15 aa):
DCCCAGAVRCRFACCDCCCAGAVRCRFACCDCCCAGAVRCRFACCDCCCAGAVRCRFACCDCCCAGAVRCRFACCDCCCAGAVRCRFACCDCCCAGAVRCRFACCDCCCAGAVRCRFACCDCCCAGAVRCRFACCDCCCAGAVRCRFACCDCCCAGAVRCRFACCDCCCAGAVRCRFACCDCCCAGAVRCRFACCDCCCAGAVRCRFACCDCCCAGAVRCRFACCDCCCAGAVRCRFACCDCCCAGAVRCRFACCDCCCAGAVRCRFACCDCCCAGAVRCRFACCDCCCAGAVRCRFACC